Protein AF-A0A662A2S9-F1 (afdb_monomer)

Nearest PDB structures (foldseek):
  7wmp-assembly1_m  TM=5.762E-01  e=3.510E-03  Helicobacter phage KHP30
  8jov-assembly1_2  TM=5.724E-01  e=3.940E-02  Ralstonia phage GP4

pLDDT: mean 78.36, std 13.05, range [41.69, 92.69]

Foldseek 3Di:
DFLLVLLVVLLCCLAVPVADPLQRPDDDSVLLLVLLLVLVLVLLQVQVVVCVVVVHNVSNLLQKDKDKFFQDPQKTQAQDDQRDDPPPVQWVWKFQPPPPPQTAAEDEPPVVVVVVVDPDPDDDLRKHWYWDQDPDDGSRRIMIRIPSDDPPRGIMMIIGRDRSVNDDRRDDGRDPPPCSVSSSVSSSVVSVPDDPPPPDPVVVVPPD

Secondary structure (DSSP, 8-state):
-BHHHHHHHHHHHHHSS-S-TTTTT-S-HHHHHHHHHHHHHHHHHHHHHHHHHHT-GGGGGGGEEEEEEE-BTTEEE-SSPPP--GGGTTEEEEEETTEEEEEPEE--TTHHHHHHHS--S----S-EEEEEE-SSSSTTSEEEEEESPPTT--EEEEEEEPPGGGS-TTSBP---TTHHHHHHHHHHHHHHHSPPP----HHHHT--

Radius of gyration: 21.81 Å; Cα contacts (8 Å, |Δi|>4): 279; chains: 1; bounding box: 57×54×65 Å

Sequence (208 aa):
MRKITLIELVLDHLAGGDAPDDVRGKYHPEVIANLLALAYNDVVMSAYMEGKMHSDYSVLDAWALNHTINITNNMVPLPYPPVQLPNGMGILQVACGNDLTNVFAYRETNSNAVFNALDVGSVSTKPNFYLEQNAGSGNHSHLLQVALVPDGVTSVLVKMIVPFDAVDDFATISIPAGKEKQLIDGVIALMREKPPEDTVNDNKARQQ

Structure (mmCIF, N/CA/C/O backbone):
data_AF-A0A662A2S9-F1
#
_entry.id   AF-A0A662A2S9-F1
#
loop_
_atom_site.group_PDB
_atom_site.id
_atom_site.type_symbol
_atom_site.label_atom_id
_atom_site.label_alt_id
_atom_site.label_comp_id
_atom_site.label_asym_id
_atom_site.label_entity_id
_atom_site.label_seq_id
_atom_site.pdbx_PDB_ins_code
_atom_site.Cartn_x
_atom_site.Cartn_y
_atom_site.Cartn_z
_atom_site.occupancy
_atom_site.B_iso_or_equiv
_atom_site.auth_seq_id
_atom_site.auth_comp_id
_atom_site.auth_asym_id
_atom_site.auth_atom_id
_atom_site.pdbx_PDB_model_num
ATOM 1 N N . 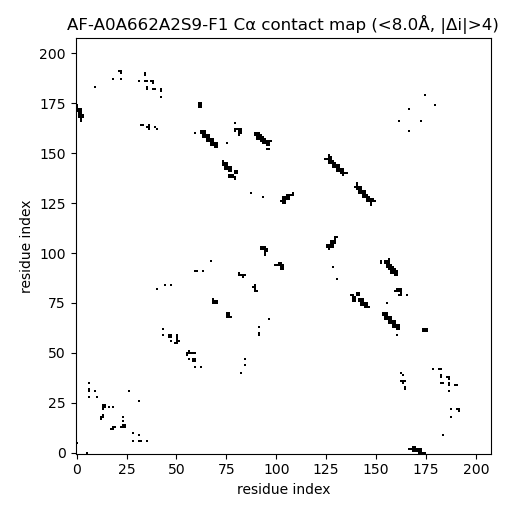MET A 1 1 ? 12.970 -5.573 -2.784 1.00 80.81 1 MET A N 1
ATOM 2 C CA . MET A 1 1 ? 13.929 -4.775 -3.591 1.00 80.81 1 MET A CA 1
ATOM 3 C C . MET A 1 1 ? 13.942 -3.351 -3.040 1.00 80.81 1 MET A C 1
ATOM 5 O O . MET A 1 1 ? 12.919 -2.957 -2.502 1.00 80.81 1 MET A O 1
ATOM 9 N N . ARG A 1 2 ? 15.039 -2.581 -3.086 1.00 85.06 2 ARG A N 1
ATOM 10 C CA . ARG A 1 2 ? 14.977 -1.158 -2.674 1.00 85.06 2 ARG A CA 1
ATOM 11 C C . ARG A 1 2 ? 14.336 -0.314 -3.775 1.00 85.06 2 ARG A C 1
ATOM 13 O O . ARG A 1 2 ? 14.519 -0.640 -4.946 1.00 85.06 2 ARG A O 1
ATOM 20 N N . LYS A 1 3 ? 13.630 0.760 -3.407 1.00 84.94 3 LYS A N 1
ATOM 21 C CA . LYS A 1 3 ? 13.018 1.688 -4.375 1.00 84.94 3 LYS A CA 1
ATOM 22 C C . LYS A 1 3 ? 14.047 2.239 -5.359 1.00 84.94 3 LYS A C 1
ATOM 24 O O . LYS A 1 3 ? 13.835 2.153 -6.565 1.00 84.94 3 LYS A O 1
ATOM 29 N N . ILE A 1 4 ? 15.191 2.700 -4.854 1.00 84.31 4 ILE A N 1
ATOM 30 C CA . ILE A 1 4 ? 16.264 3.232 -5.699 1.00 84.31 4 ILE A CA 1
ATOM 31 C C . ILE A 1 4 ? 16.799 2.200 -6.694 1.00 84.31 4 ILE A C 1
ATOM 33 O O . ILE A 1 4 ? 16.976 2.518 -7.861 1.00 84.31 4 ILE A O 1
ATOM 37 N N . THR A 1 5 ? 16.934 0.938 -6.282 1.00 84.38 5 THR A N 1
ATOM 38 C CA . THR A 1 5 ? 17.378 -0.143 -7.173 1.00 84.38 5 THR A CA 1
ATOM 39 C C . THR A 1 5 ? 16.374 -0.407 -8.293 1.00 84.38 5 THR A C 1
ATOM 41 O O . THR A 1 5 ? 16.775 -0.733 -9.402 1.00 84.38 5 THR A O 1
ATOM 44 N N . LEU A 1 6 ? 15.070 -0.250 -8.043 1.00 83.12 6 LEU A N 1
ATOM 45 C CA . LEU A 1 6 ? 14.064 -0.365 -9.102 1.00 83.12 6 LEU A CA 1
ATOM 46 C C . LEU A 1 6 ? 14.171 0.790 -10.109 1.00 83.12 6 LEU A C 1
ATOM 48 O O . LEU A 1 6 ? 14.059 0.566 -11.311 1.00 83.12 6 LEU A O 1
ATOM 52 N N . ILE A 1 7 ? 14.409 2.012 -9.625 1.00 83.25 7 ILE A N 1
ATOM 53 C CA . ILE A 1 7 ? 14.619 3.190 -10.480 1.00 83.25 7 ILE A CA 1
ATOM 54 C C . ILE A 1 7 ? 15.883 3.006 -11.331 1.00 83.25 7 ILE A C 1
ATOM 56 O O . ILE A 1 7 ? 15.846 3.223 -12.541 1.00 83.25 7 ILE A O 1
ATOM 60 N N . GLU A 1 8 ? 16.977 2.554 -10.714 1.00 82.06 8 GLU A N 1
ATOM 61 C CA . GLU A 1 8 ? 18.236 2.225 -11.390 1.00 82.06 8 GLU A CA 1
ATOM 62 C C . GLU A 1 8 ? 18.040 1.129 -12.441 1.00 82.06 8 GLU A C 1
ATOM 64 O O . GLU A 1 8 ? 18.516 1.280 -13.556 1.00 82.06 8 GLU A O 1
ATOM 69 N N . LEU A 1 9 ? 17.262 0.080 -12.153 1.00 83.06 9 LEU A N 1
ATOM 70 C CA . LEU A 1 9 ? 16.966 -0.974 -13.128 1.00 83.06 9 LEU A CA 1
ATOM 71 C C . LEU A 1 9 ? 16.230 -0.449 -14.366 1.00 83.06 9 LEU A C 1
ATOM 73 O O . LEU A 1 9 ? 16.528 -0.881 -15.478 1.00 83.06 9 LEU A O 1
ATOM 77 N N . VAL A 1 10 ? 15.288 0.486 -14.203 1.00 81.56 10 VAL A N 1
ATOM 78 C CA . VAL A 1 10 ? 14.625 1.125 -15.352 1.00 81.56 10 VAL A CA 1
ATOM 79 C C . VAL A 1 10 ? 15.617 1.995 -16.125 1.00 81.56 10 VAL A C 1
ATOM 81 O O . VAL A 1 10 ? 15.644 1.940 -17.351 1.00 81.56 10 VAL A O 1
ATOM 84 N N . LEU A 1 11 ? 16.455 2.769 -15.430 1.00 79.50 11 LEU A N 1
ATOM 85 C CA . LEU A 1 11 ? 17.498 3.592 -16.051 1.00 79.50 11 LEU A CA 1
ATOM 86 C C . LEU A 1 11 ? 18.505 2.748 -16.843 1.00 79.50 11 LEU A C 1
ATOM 88 O O . LEU A 1 11 ? 18.814 3.080 -17.989 1.00 79.50 11 LEU A O 1
ATOM 92 N N . ASP A 1 12 ? 18.962 1.640 -16.270 1.00 77.88 12 ASP A N 1
ATOM 93 C CA . ASP A 1 12 ? 19.873 0.694 -16.908 1.00 77.88 12 ASP A CA 1
ATOM 94 C C . ASP A 1 12 ? 19.217 0.035 -18.120 1.00 77.88 12 ASP A C 1
ATOM 96 O O . ASP A 1 12 ? 19.844 -0.084 -19.172 1.00 77.88 12 ASP A O 1
ATOM 100 N N . HIS A 1 13 ? 17.934 -0.329 -18.026 1.00 76.19 13 HIS A N 1
ATOM 101 C CA . HIS A 1 13 ? 17.189 -0.870 -19.162 1.00 76.19 13 HIS A CA 1
ATOM 102 C C . HIS A 1 13 ? 17.046 0.157 -20.298 1.00 76.19 13 HIS A C 1
ATOM 104 O O . HIS A 1 13 ? 17.162 -0.186 -21.477 1.00 76.19 13 HIS A O 1
ATOM 110 N N . LEU A 1 14 ? 16.874 1.439 -19.954 1.00 72.69 14 LEU A N 1
ATOM 111 C CA . LEU A 1 14 ? 16.867 2.540 -20.916 1.00 72.69 14 LEU A CA 1
ATOM 112 C C . LEU A 1 14 ? 18.241 2.754 -21.568 1.00 72.69 14 LEU A C 1
ATOM 114 O O . LEU A 1 14 ? 18.304 3.030 -22.765 1.00 72.69 14 LEU A O 1
ATOM 118 N N . ALA A 1 15 ? 19.335 2.613 -20.816 1.00 70.31 15 ALA A N 1
ATOM 119 C CA . ALA A 1 15 ? 20.701 2.826 -21.296 1.00 70.31 15 ALA A CA 1
ATOM 120 C C . ALA A 1 15 ? 21.291 1.624 -22.062 1.00 70.31 15 ALA A C 1
ATOM 122 O O . ALA A 1 15 ? 22.101 1.814 -22.970 1.00 70.31 15 ALA A O 1
ATOM 123 N N . GLY A 1 16 ? 20.881 0.399 -21.722 1.00 63.91 16 GLY A N 1
ATOM 124 C CA . GLY A 1 16 ? 21.491 -0.865 -22.154 1.00 63.91 16 GLY A CA 1
ATOM 125 C C . GLY A 1 16 ? 21.192 -1.325 -23.584 1.00 63.91 16 GLY A C 1
ATOM 126 O O . GLY A 1 16 ? 21.663 -2.384 -23.985 1.00 63.91 16 GLY A O 1
ATOM 127 N N . GLY A 1 17 ? 20.438 -0.552 -24.369 1.00 57.38 17 GLY A N 1
ATOM 128 C CA . GLY A 1 17 ? 20.156 -0.861 -25.778 1.00 57.38 17 GLY A CA 1
ATOM 129 C C . GLY A 1 17 ? 18.843 -1.608 -26.044 1.00 57.38 17 GLY A C 1
ATOM 130 O O . GLY A 1 17 ? 18.378 -1.594 -27.180 1.00 57.38 17 GLY A O 1
ATOM 131 N N . ASP A 1 18 ? 18.214 -2.184 -25.015 1.00 63.50 18 ASP A N 1
ATOM 132 C CA . ASP A 1 18 ? 16.925 -2.890 -25.131 1.00 63.50 18 ASP A CA 1
ATOM 133 C C . ASP A 1 18 ? 15.722 -1.936 -25.180 1.00 63.50 18 ASP A C 1
ATOM 135 O O . ASP A 1 18 ? 14.667 -2.273 -25.722 1.00 63.50 18 ASP A O 1
ATOM 139 N N . ALA A 1 19 ? 15.872 -0.719 -24.654 1.00 61.97 19 ALA A N 1
ATOM 140 C CA . ALA A 1 19 ? 14.841 0.297 -24.775 1.00 61.97 19 ALA A CA 1
ATOM 141 C C . ALA A 1 19 ? 14.760 0.871 -26.199 1.00 61.97 19 ALA A C 1
ATOM 143 O O . ALA A 1 19 ? 15.804 1.084 -26.832 1.00 61.97 19 ALA A O 1
ATOM 144 N N . PRO A 1 20 ? 13.547 1.199 -26.680 1.00 63.69 20 PRO A N 1
ATOM 145 C CA . PRO A 1 20 ? 13.362 1.823 -27.981 1.00 63.69 20 PRO A CA 1
ATOM 146 C C . PRO A 1 20 ? 14.149 3.140 -28.111 1.00 63.69 20 PRO A C 1
ATOM 148 O O . PRO A 1 20 ? 14.245 3.924 -27.160 1.00 63.69 20 PRO A O 1
ATOM 151 N N . ASP A 1 21 ? 14.719 3.391 -29.294 1.00 62.81 21 ASP A N 1
ATOM 152 C CA . ASP A 1 21 ? 15.595 4.547 -29.548 1.00 62.81 21 ASP A CA 1
ATOM 153 C C . ASP A 1 21 ? 14.897 5.897 -29.281 1.00 62.81 21 ASP A C 1
ATOM 155 O O . ASP A 1 21 ? 15.548 6.897 -28.974 1.00 62.81 21 ASP A O 1
ATOM 159 N N . ASP A 1 22 ? 13.563 5.933 -29.347 1.00 66.06 22 ASP A N 1
ATOM 160 C CA . ASP A 1 22 ? 12.732 7.099 -29.050 1.00 66.06 22 ASP A CA 1
ATOM 161 C C . ASP A 1 22 ? 12.747 7.520 -27.571 1.00 66.06 22 ASP A C 1
ATOM 163 O O . ASP A 1 22 ? 12.453 8.681 -27.286 1.00 66.06 22 ASP A O 1
ATOM 167 N N . VAL A 1 23 ? 13.148 6.638 -26.653 1.00 64.62 23 VAL A N 1
ATOM 168 C CA . VAL A 1 23 ? 13.012 6.817 -25.192 1.00 64.62 23 VAL A CA 1
ATOM 169 C C . VAL A 1 23 ? 14.368 6.869 -24.472 1.00 64.62 23 VAL A C 1
ATOM 171 O O . VAL A 1 23 ? 14.484 7.389 -23.360 1.00 64.62 23 VAL A O 1
ATOM 174 N N . ARG A 1 24 ? 15.416 6.344 -25.116 1.00 63.88 24 ARG A N 1
ATOM 175 C CA . ARG A 1 24 ? 16.765 6.183 -24.561 1.00 63.88 24 ARG A CA 1
ATOM 176 C C . ARG A 1 24 ? 17.380 7.519 -24.122 1.00 63.88 24 ARG A C 1
ATOM 178 O O . ARG A 1 24 ? 17.562 8.424 -24.930 1.00 63.88 24 ARG A O 1
ATOM 185 N N . GLY A 1 25 ? 17.744 7.621 -22.839 1.00 64.19 25 GLY A N 1
ATOM 186 C CA . GLY A 1 25 ? 18.534 8.731 -22.281 1.00 64.19 25 GLY A CA 1
ATOM 187 C C . GLY A 1 25 ? 17.836 10.097 -22.203 1.00 64.19 25 GLY A C 1
ATOM 188 O O . GLY A 1 25 ? 18.510 11.093 -21.958 1.00 64.19 25 GLY A O 1
ATOM 189 N N . LYS A 1 26 ? 16.514 10.167 -22.418 1.00 68.81 26 LYS A N 1
ATOM 190 C CA . LYS A 1 26 ? 15.774 11.442 -22.493 1.00 68.81 26 LYS A CA 1
ATOM 191 C C . LYS A 1 26 ? 15.159 11.917 -21.178 1.00 68.81 26 LYS A C 1
ATOM 193 O O . LYS A 1 26 ? 14.870 13.100 -21.046 1.00 68.81 26 LYS A O 1
ATOM 198 N N . TYR A 1 27 ? 14.933 11.024 -20.217 1.00 73.75 27 TYR A N 1
ATOM 199 C CA . TYR A 1 27 ? 14.112 11.334 -19.045 1.00 73.75 27 TYR A CA 1
ATOM 200 C C . TYR A 1 27 ? 14.941 11.512 -17.774 1.00 73.75 27 TYR A C 1
ATOM 202 O O . TYR A 1 27 ? 15.798 10.692 -17.450 1.00 73.75 27 TYR A O 1
ATOM 210 N N . HIS A 1 28 ? 14.639 12.578 -17.028 1.00 78.06 28 HIS A N 1
ATOM 211 C CA . HIS A 1 28 ? 15.186 12.805 -15.692 1.00 78.06 28 HIS A CA 1
ATOM 212 C C . HIS A 1 28 ? 14.696 11.710 -14.718 1.00 78.06 28 HIS A C 1
ATOM 214 O O . HIS A 1 28 ? 13.528 11.318 -14.816 1.00 78.06 28 HIS A O 1
ATOM 220 N N . PRO A 1 29 ? 15.511 11.248 -13.746 1.00 78.25 29 PRO A N 1
ATOM 221 C CA . PRO A 1 29 ? 15.119 10.202 -12.791 1.00 78.25 29 PRO A CA 1
ATOM 222 C C . PRO A 1 29 ? 13.801 10.474 -12.054 1.00 78.25 29 PRO A C 1
ATOM 224 O O . PRO A 1 29 ? 13.025 9.557 -11.809 1.00 78.25 29 PRO A O 1
ATOM 227 N N . GLU A 1 30 ? 13.496 11.738 -11.766 1.00 80.06 30 GLU A N 1
ATOM 228 C CA . GLU A 1 30 ? 12.227 12.140 -11.142 1.00 80.06 30 GLU A CA 1
ATOM 229 C C . GLU A 1 30 ? 11.007 11.851 -12.035 1.00 80.06 30 GLU A C 1
ATOM 231 O O . GLU A 1 30 ? 9.962 11.412 -11.558 1.00 80.06 30 GLU A O 1
ATOM 236 N N . VAL A 1 31 ? 11.139 12.023 -13.356 1.00 83.19 31 VAL A N 1
ATOM 237 C CA . VAL A 1 31 ? 10.074 11.670 -14.307 1.00 83.19 31 VAL A CA 1
ATOM 238 C C . VAL A 1 31 ? 9.860 10.159 -14.315 1.00 83.19 31 VAL A C 1
ATOM 240 O O . VAL A 1 31 ? 8.720 9.705 -14.340 1.00 83.19 31 VAL A O 1
ATOM 243 N N . ILE A 1 32 ? 10.943 9.385 -14.243 1.00 82.75 32 ILE A N 1
ATOM 244 C CA . ILE A 1 32 ? 10.889 7.921 -14.170 1.00 82.75 32 ILE A CA 1
ATOM 245 C C . ILE A 1 32 ? 10.212 7.474 -12.874 1.00 82.75 32 ILE A C 1
ATOM 247 O O . ILE A 1 32 ? 9.348 6.606 -12.920 1.00 82.75 32 ILE A O 1
ATOM 251 N N . ALA A 1 33 ? 10.537 8.095 -11.738 1.00 85.25 33 ALA A N 1
ATOM 252 C CA . ALA A 1 33 ? 9.906 7.802 -10.453 1.00 85.25 33 ALA A CA 1
ATOM 253 C C . ALA A 1 33 ? 8.390 8.070 -10.473 1.00 85.25 33 ALA A C 1
ATOM 255 O O . ALA A 1 33 ? 7.613 7.244 -9.995 1.00 85.25 33 ALA A O 1
ATOM 256 N N . ASN A 1 34 ? 7.958 9.173 -11.092 1.00 86.56 34 ASN A N 1
ATOM 257 C CA . ASN A 1 34 ? 6.535 9.484 -11.259 1.00 86.56 34 ASN A CA 1
ATOM 258 C C . ASN A 1 34 ? 5.821 8.467 -12.162 1.00 86.56 34 ASN A C 1
ATOM 260 O O . ASN A 1 34 ? 4.712 8.034 -11.859 1.00 86.56 34 ASN A O 1
ATOM 264 N N . LEU A 1 35 ? 6.455 8.052 -13.261 1.00 87.62 35 LEU A N 1
ATOM 265 C CA . LEU A 1 35 ? 5.903 7.027 -14.151 1.00 87.62 35 LEU A CA 1
ATOM 266 C C . LEU A 1 35 ? 5.870 5.644 -13.493 1.00 87.62 35 LEU A C 1
ATOM 268 O O . LEU A 1 35 ? 4.910 4.902 -13.681 1.00 87.62 35 LEU A O 1
ATOM 272 N N . LEU A 1 36 ? 6.872 5.321 -12.674 1.00 88.94 36 LEU A N 1
ATOM 273 C CA . LEU A 1 36 ? 6.880 4.122 -11.840 1.00 88.94 36 LEU A CA 1
ATOM 274 C C . LEU A 1 36 ? 5.726 4.132 -10.841 1.00 88.94 36 LEU A C 1
ATOM 276 O O . LEU A 1 36 ? 5.108 3.093 -10.646 1.00 88.94 36 LEU A O 1
ATOM 280 N N . ALA A 1 37 ? 5.395 5.281 -10.246 1.00 88.94 37 ALA A N 1
ATOM 281 C CA . ALA A 1 37 ? 4.250 5.387 -9.346 1.00 88.94 37 ALA A CA 1
AT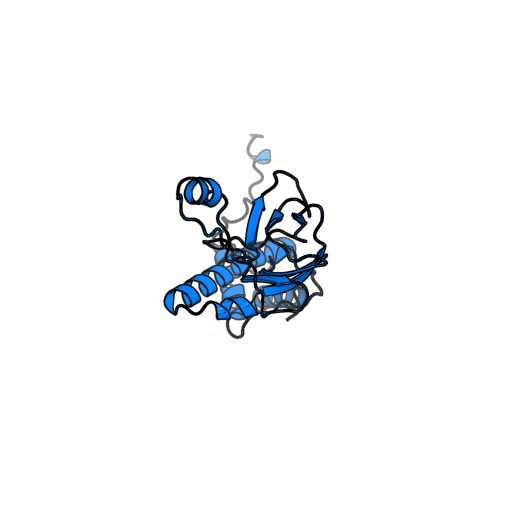OM 282 C C . ALA A 1 37 ? 2.917 5.102 -10.060 1.00 88.94 37 ALA A C 1
ATOM 284 O O . ALA A 1 37 ? 2.055 4.420 -9.505 1.00 88.94 37 ALA A O 1
ATOM 285 N N . LEU A 1 38 ? 2.762 5.567 -11.305 1.00 88.44 38 LEU A N 1
ATOM 286 C CA . LEU A 1 38 ? 1.591 5.253 -12.131 1.00 88.44 38 LEU A CA 1
ATOM 287 C C . LEU A 1 38 ? 1.529 3.758 -12.469 1.00 88.44 38 LEU A C 1
ATOM 289 O O . LEU A 1 38 ? 0.532 3.107 -12.167 1.00 88.44 38 LEU A O 1
ATOM 293 N N . ALA A 1 39 ? 2.623 3.196 -12.990 1.00 90.19 39 ALA A N 1
ATOM 294 C CA . ALA A 1 39 ? 2.705 1.773 -13.312 1.00 90.19 39 ALA A CA 1
ATOM 295 C C . ALA A 1 39 ? 2.482 0.884 -12.074 1.00 90.19 39 ALA A C 1
ATOM 297 O O . ALA A 1 39 ? 1.843 -0.162 -12.157 1.00 90.19 39 ALA A O 1
ATOM 298 N N . TYR A 1 40 ? 2.964 1.310 -10.904 1.00 90.94 40 TYR A N 1
ATOM 299 C CA . TYR A 1 40 ? 2.726 0.631 -9.633 1.00 90.94 40 TYR A CA 1
ATOM 300 C C . TYR A 1 40 ? 1.238 0.554 -9.299 1.00 90.94 40 TYR A C 1
ATOM 302 O O . TYR A 1 40 ? 0.740 -0.527 -8.983 1.00 90.94 40 TYR A O 1
ATOM 310 N N . ASN A 1 41 ? 0.508 1.663 -9.434 1.00 89.94 41 ASN A N 1
ATOM 311 C CA . ASN A 1 41 ? -0.936 1.677 -9.212 1.00 89.94 41 ASN A CA 1
ATOM 312 C C . ASN A 1 41 ? -1.678 0.754 -10.193 1.00 89.94 41 ASN A C 1
ATOM 314 O O . ASN A 1 41 ? -2.586 0.035 -9.772 1.00 89.94 41 ASN A O 1
ATOM 318 N N . ASP A 1 42 ? -1.261 0.703 -11.460 1.00 89.62 42 ASP A N 1
ATOM 319 C CA . ASP A 1 42 ? -1.866 -0.178 -12.469 1.00 89.62 42 ASP A CA 1
ATOM 320 C C . ASP A 1 42 ? -1.637 -1.664 -12.164 1.00 89.62 42 ASP A C 1
ATOM 322 O O . ASP A 1 42 ? -2.545 -2.495 -12.299 1.00 89.62 42 ASP A O 1
ATOM 326 N N . VAL A 1 43 ? -0.437 -2.022 -11.700 1.00 91.31 43 VAL A N 1
ATOM 327 C CA . VAL A 1 43 ? -0.118 -3.400 -11.307 1.00 91.31 43 VAL A CA 1
ATOM 328 C C . VAL A 1 43 ? -0.874 -3.798 -10.037 1.00 91.31 43 VAL A C 1
ATOM 330 O O . VAL A 1 43 ? -1.412 -4.906 -9.973 1.00 91.31 43 VAL A O 1
ATOM 333 N N . VAL A 1 44 ? -0.986 -2.901 -9.055 1.00 91.19 44 VAL A N 1
ATOM 334 C CA . VAL A 1 44 ? -1.800 -3.127 -7.850 1.00 91.19 44 VAL A CA 1
ATOM 335 C C . VAL A 1 44 ? -3.281 -3.286 -8.214 1.00 91.19 44 VAL A C 1
ATOM 337 O O . VAL A 1 44 ? -3.939 -4.201 -7.718 1.00 91.19 44 VAL A O 1
ATOM 340 N N . MET A 1 45 ? -3.812 -2.465 -9.126 1.00 91.19 45 MET A N 1
ATOM 341 C CA . MET A 1 45 ? -5.181 -2.611 -9.632 1.00 91.19 45 MET A CA 1
ATOM 342 C C . MET A 1 45 ? -5.374 -3.949 -10.356 1.00 91.19 45 MET A C 1
ATOM 344 O O . MET A 1 45 ? -6.385 -4.624 -10.170 1.00 91.19 45 MET A O 1
ATOM 348 N N . SER A 1 46 ? -4.386 -4.380 -11.139 1.00 90.81 46 SER A N 1
ATOM 349 C CA . SER A 1 46 ? -4.410 -5.687 -11.801 1.00 90.81 46 SER A CA 1
ATOM 350 C C . SER A 1 46 ? -4.440 -6.833 -10.784 1.00 90.81 46 SER A C 1
ATOM 352 O O . SER A 1 46 ? -5.220 -7.771 -10.945 1.00 90.81 46 SER A O 1
ATOM 354 N N . ALA A 1 47 ? -3.664 -6.734 -9.699 1.00 90.62 47 ALA A N 1
ATOM 355 C CA . ALA A 1 47 ? -3.706 -7.690 -8.592 1.00 90.62 47 ALA A CA 1
ATOM 356 C C . ALA A 1 47 ? -5.067 -7.684 -7.871 1.00 90.62 47 ALA A C 1
ATOM 358 O O . ALA A 1 47 ? -5.587 -8.742 -7.523 1.00 90.62 47 ALA A O 1
ATOM 359 N N . TYR A 1 48 ? -5.695 -6.516 -7.703 1.00 91.19 48 TYR A N 1
ATOM 360 C CA . TYR A 1 48 ? -7.059 -6.422 -7.175 1.00 91.19 48 TYR A CA 1
ATOM 361 C C . TYR A 1 48 ? -8.069 -7.145 -8.077 1.00 91.19 48 TYR A C 1
ATOM 363 O O . TYR A 1 48 ? -8.919 -7.889 -7.585 1.00 91.19 48 TYR A O 1
ATOM 371 N N . MET A 1 49 ? -7.972 -6.963 -9.395 1.00 90.69 49 MET A N 1
ATOM 372 C CA . MET A 1 49 ? -8.859 -7.622 -10.357 1.00 90.69 49 MET A CA 1
ATOM 373 C C . MET A 1 49 ? -8.658 -9.143 -10.382 1.00 90.69 49 MET A C 1
ATOM 375 O O . MET A 1 49 ? -9.640 -9.882 -10.458 1.00 90.69 49 MET A O 1
ATOM 379 N N . GLU A 1 50 ? -7.415 -9.612 -10.252 1.00 89.44 50 GLU A N 1
ATOM 380 C CA . GLU A 1 50 ? -7.073 -11.030 -10.082 1.00 89.44 50 GLU A CA 1
ATOM 381 C C . GLU A 1 50 ? -7.710 -11.602 -8.807 1.00 89.44 50 GLU A C 1
ATOM 383 O O . GLU A 1 50 ? -8.422 -12.609 -8.859 1.00 89.44 50 GLU A O 1
ATOM 388 N N . GLY A 1 51 ? -7.560 -10.900 -7.680 1.00 87.69 51 GLY A N 1
ATOM 389 C CA . GLY A 1 51 ? -8.171 -11.307 -6.419 1.00 87.69 51 GLY A CA 1
ATOM 390 C C . GLY A 1 51 ? -9.697 -11.313 -6.472 1.00 87.69 51 GLY A C 1
ATOM 391 O O . GLY A 1 51 ? -10.334 -12.238 -5.972 1.00 87.69 51 GLY A O 1
ATOM 392 N N . LYS A 1 52 ? -10.307 -10.351 -7.172 1.00 89.69 52 LYS A N 1
ATOM 393 C CA . LYS A 1 52 ? -11.753 -10.333 -7.424 1.00 89.69 52 LYS A CA 1
ATOM 394 C C . LYS A 1 52 ? -12.209 -11.526 -8.267 1.00 89.69 52 LYS A C 1
ATOM 396 O O . LYS A 1 52 ? -13.259 -12.096 -7.981 1.00 89.69 52 LYS A O 1
ATOM 401 N N . MET A 1 53 ? -11.442 -11.910 -9.288 1.00 90.06 53 MET A N 1
ATOM 402 C CA . MET A 1 53 ? -11.764 -13.044 -10.161 1.00 90.06 53 MET A CA 1
ATOM 403 C C . MET A 1 53 ? -11.733 -14.378 -9.406 1.00 90.06 53 MET A C 1
ATOM 405 O O . MET A 1 53 ? -12.593 -15.229 -9.627 1.00 90.06 53 MET A O 1
ATOM 409 N N . HIS A 1 54 ? -10.774 -14.544 -8.496 1.00 90.06 54 HIS A N 1
ATOM 410 C CA . HIS A 1 54 ? -10.592 -15.776 -7.724 1.00 90.06 54 HIS A CA 1
ATOM 411 C C . HIS A 1 54 ? -11.234 -15.747 -6.332 1.00 90.06 54 HIS A C 1
ATOM 413 O O . HIS A 1 54 ? -11.195 -16.748 -5.624 1.00 90.06 54 HIS A O 1
ATOM 419 N N . SER A 1 55 ? -11.860 -14.627 -5.950 1.00 87.62 55 SER A N 1
ATOM 420 C CA . SER A 1 55 ? -12.323 -14.363 -4.578 1.00 87.62 55 SER A CA 1
ATOM 421 C C . SER A 1 55 ? -11.217 -14.516 -3.523 1.00 87.62 55 SER A C 1
ATOM 423 O O . SER A 1 55 ? -11.496 -14.836 -2.369 1.00 87.62 55 SER A O 1
ATOM 425 N N . ASP A 1 56 ? -9.968 -14.272 -3.918 1.00 86.69 56 ASP A N 1
ATOM 426 C CA . ASP A 1 56 ? -8.786 -14.374 -3.071 1.00 86.69 56 ASP A CA 1
ATOM 427 C C . ASP A 1 56 ? -8.011 -13.055 -3.089 1.00 86.69 56 ASP A C 1
ATOM 429 O O . ASP A 1 56 ? -7.194 -12.786 -3.966 1.00 86.69 56 ASP A O 1
ATOM 433 N N . TYR A 1 57 ? -8.272 -12.212 -2.094 1.00 87.06 57 TYR A N 1
ATOM 434 C CA . TYR A 1 57 ? -7.593 -10.926 -1.951 1.00 87.06 57 TYR A CA 1
ATOM 435 C C . TYR A 1 57 ? -6.248 -11.029 -1.222 1.00 87.06 57 TYR A C 1
ATOM 437 O O . TYR A 1 57 ? -5.590 -10.006 -1.044 1.00 87.06 57 TYR A O 1
ATOM 445 N N . SER A 1 58 ? -5.799 -12.234 -0.842 1.00 86.75 58 SER A N 1
ATOM 446 C CA . SER A 1 58 ? -4.485 -12.418 -0.211 1.00 86.75 58 SER A CA 1
ATOM 447 C C . SER A 1 58 ? -3.334 -12.002 -1.133 1.00 86.75 58 SER A C 1
ATOM 449 O O . SER A 1 58 ? -2.275 -11.602 -0.658 1.00 86.75 58 SER A O 1
ATOM 451 N N . VAL A 1 59 ? -3.559 -11.968 -2.451 1.00 86.69 59 VAL A N 1
ATOM 452 C CA . VAL A 1 59 ? -2.608 -11.430 -3.437 1.00 86.69 59 VAL A CA 1
ATOM 453 C C . VAL A 1 59 ? -2.241 -9.960 -3.187 1.00 86.69 59 VAL A C 1
ATOM 455 O O . VAL A 1 59 ? -1.158 -9.522 -3.578 1.00 86.69 59 VAL A O 1
ATOM 458 N N . LEU A 1 60 ? -3.107 -9.195 -2.509 1.00 89.50 60 LEU A N 1
ATOM 459 C CA . LEU A 1 60 ? -2.850 -7.803 -2.132 1.00 89.50 60 LEU A CA 1
ATOM 460 C C . LEU A 1 60 ? -1.939 -7.682 -0.906 1.00 89.50 60 LEU A C 1
ATOM 462 O O . LEU A 1 60 ? -1.291 -6.652 -0.729 1.00 89.50 60 LEU A O 1
ATOM 466 N N . ASP A 1 61 ? -1.827 -8.734 -0.090 1.00 87.81 61 ASP A N 1
ATOM 467 C CA . ASP A 1 61 ? -1.022 -8.712 1.133 1.00 87.81 61 ASP A CA 1
ATOM 468 C C . ASP A 1 61 ? 0.460 -8.475 0.851 1.00 87.81 61 ASP A C 1
ATOM 470 O O . ASP A 1 61 ? 1.149 -7.859 1.661 1.00 87.81 61 ASP A O 1
ATOM 474 N N . ALA A 1 62 ? 0.942 -8.926 -0.308 1.00 86.12 62 ALA A N 1
ATOM 475 C CA . ALA A 1 62 ? 2.323 -8.731 -0.727 1.00 86.12 62 ALA A CA 1
ATOM 476 C C . ALA A 1 62 ? 2.672 -7.257 -1.011 1.00 86.12 62 ALA A C 1
ATOM 478 O O . ALA A 1 62 ? 3.851 -6.908 -1.024 1.00 86.12 62 ALA A O 1
ATOM 479 N N . TRP A 1 63 ? 1.664 -6.402 -1.207 1.00 87.81 63 TRP A N 1
ATOM 480 C CA . TRP A 1 63 ? 1.807 -4.969 -1.485 1.00 87.81 63 TRP A CA 1
ATOM 481 C C . TRP A 1 63 ? 1.577 -4.093 -0.249 1.00 87.81 63 TRP A C 1
ATOM 483 O O . TRP A 1 63 ? 1.750 -2.874 -0.304 1.00 87.81 63 TRP A O 1
ATOM 493 N N . ALA A 1 64 ? 1.148 -4.694 0.862 1.00 89.06 64 ALA A N 1
ATOM 494 C CA . ALA A 1 64 ? 0.756 -3.969 2.056 1.00 89.06 64 ALA A CA 1
ATOM 495 C C . ALA A 1 64 ? 1.845 -3.971 3.128 1.00 89.06 64 ALA A C 1
ATOM 497 O O . ALA A 1 64 ? 2.562 -4.953 3.323 1.00 89.06 64 ALA A O 1
ATOM 498 N N . LEU A 1 65 ? 1.915 -2.870 3.874 1.00 87.94 65 LEU A N 1
ATOM 499 C CA . LEU A 1 65 ? 2.725 -2.755 5.079 1.00 87.94 65 LEU A CA 1
ATOM 500 C C . LEU A 1 65 ? 1.835 -2.541 6.300 1.00 87.94 65 LEU A C 1
ATOM 502 O O . LEU A 1 65 ? 0.726 -2.010 6.218 1.00 87.94 65 LEU A O 1
ATOM 506 N N . ASN A 1 66 ? 2.350 -2.985 7.443 1.00 89.50 66 ASN A N 1
ATOM 507 C CA . ASN A 1 66 ? 1.700 -2.838 8.735 1.00 89.50 66 ASN A CA 1
ATOM 508 C C . ASN A 1 66 ? 2.193 -1.564 9.426 1.00 89.50 66 ASN A C 1
ATOM 510 O O . ASN A 1 66 ? 3.397 -1.376 9.608 1.00 89.50 66 ASN A O 1
ATOM 514 N N . HIS A 1 67 ? 1.257 -0.732 9.870 1.00 89.75 67 HIS A N 1
ATOM 515 C CA . HIS A 1 67 ? 1.519 0.507 10.590 1.00 89.75 67 HIS A CA 1
ATOM 516 C C . HIS A 1 67 ? 0.820 0.490 11.941 1.00 89.75 67 HIS A C 1
ATOM 518 O O . HIS A 1 67 ? -0.401 0.382 12.008 1.00 89.75 67 HIS A O 1
ATOM 524 N N . THR A 1 68 ? 1.585 0.641 13.018 1.00 91.75 68 THR A N 1
ATOM 525 C CA . THR A 1 68 ? 1.016 0.869 14.349 1.00 91.75 68 THR A CA 1
ATOM 526 C C . THR A 1 68 ? 0.776 2.360 14.530 1.00 91.75 68 THR A C 1
ATOM 528 O O . THR A 1 68 ? 1.727 3.142 14.540 1.00 91.75 68 THR A O 1
ATOM 531 N N . ILE A 1 69 ? -0.489 2.758 14.659 1.00 91.31 69 ILE A N 1
ATOM 532 C CA . ILE A 1 69 ? -0.906 4.162 14.709 1.00 91.31 69 ILE A CA 1
ATOM 533 C C . ILE A 1 69 ? -1.761 4.392 15.954 1.00 91.31 69 ILE A C 1
ATOM 535 O O . ILE A 1 69 ? -2.639 3.594 16.282 1.00 91.31 69 ILE A O 1
ATOM 539 N N . ASN A 1 70 ? -1.503 5.494 16.655 1.00 91.88 70 ASN A N 1
ATOM 540 C CA . ASN A 1 70 ? -2.262 5.865 17.844 1.00 91.88 70 ASN A CA 1
ATOM 541 C C . ASN A 1 70 ? -3.646 6.408 17.475 1.00 91.88 70 ASN A C 1
ATOM 543 O O . ASN A 1 70 ? -3.795 7.174 16.521 1.00 91.88 70 ASN A O 1
ATOM 547 N N . ILE A 1 71 ? -4.642 6.059 18.283 1.00 90.81 71 ILE A N 1
ATOM 548 C CA . ILE A 1 71 ? -5.986 6.621 18.197 1.00 90.81 71 ILE A CA 1
ATOM 549 C C . ILE A 1 71 ? -5.988 7.963 18.933 1.00 90.81 71 ILE A C 1
ATOM 551 O O . ILE A 1 71 ? -5.629 8.044 20.106 1.00 90.81 71 ILE A O 1
ATOM 555 N N . THR A 1 72 ? -6.433 9.016 18.255 1.00 89.19 72 THR A N 1
ATOM 556 C CA . THR A 1 72 ? -6.621 10.354 18.823 1.00 89.19 72 THR A CA 1
ATOM 557 C C . THR A 1 72 ? -8.063 10.781 18.589 1.00 89.19 72 THR A C 1
ATOM 559 O O . THR A 1 72 ? -8.455 10.991 17.449 1.00 89.19 72 THR A O 1
ATOM 562 N N . ASN A 1 73 ? -8.869 10.913 19.647 1.00 87.25 73 ASN A N 1
ATOM 563 C CA . ASN A 1 73 ? -10.284 11.312 19.549 1.00 87.25 73 ASN A CA 1
ATOM 564 C C . ASN A 1 73 ? -11.094 10.471 18.537 1.00 87.25 73 ASN A C 1
ATOM 566 O O . ASN A 1 73 ? -11.779 11.030 17.688 1.00 87.25 73 ASN A O 1
ATOM 570 N N . ASN A 1 74 ? -10.991 9.136 18.607 1.00 87.12 74 ASN A N 1
ATOM 571 C CA . ASN A 1 74 ? -11.611 8.193 17.656 1.00 87.12 74 ASN A CA 1
ATOM 572 C C . ASN A 1 74 ? -11.142 8.331 16.197 1.00 87.12 74 ASN A C 1
ATOM 574 O O . ASN A 1 74 ? -11.747 7.759 15.294 1.00 87.12 74 ASN A O 1
ATOM 578 N N . MET A 1 75 ? -10.036 9.037 15.968 1.00 89.06 75 MET A N 1
ATOM 579 C CA . MET A 1 75 ? -9.412 9.177 14.660 1.00 89.06 75 MET A CA 1
ATOM 580 C C . MET A 1 75 ? -8.038 8.519 14.650 1.00 89.06 75 MET A C 1
ATOM 582 O O . MET A 1 75 ? -7.276 8.608 15.613 1.00 89.06 75 MET A O 1
ATOM 586 N N . VAL A 1 76 ? -7.703 7.895 13.529 1.00 90.19 76 VAL A N 1
ATOM 587 C CA . VAL A 1 76 ? -6.390 7.309 13.265 1.00 90.19 76 VAL A CA 1
ATOM 588 C C . VAL A 1 76 ? -5.804 8.039 12.052 1.00 90.19 76 VAL A C 1
ATOM 590 O O . VAL A 1 76 ? -6.253 7.796 10.928 1.00 90.19 76 VAL A O 1
ATOM 593 N N . PRO A 1 77 ? -4.857 8.974 12.252 1.00 89.19 77 PRO A N 1
ATOM 594 C CA . PRO A 1 77 ? -4.232 9.708 11.158 1.00 89.19 77 PRO A CA 1
ATOM 595 C C . PRO A 1 77 ? -3.290 8.793 10.388 1.00 89.19 77 PRO A C 1
ATOM 597 O O . PRO A 1 77 ? -2.300 8.301 10.932 1.00 89.19 77 PRO A O 1
ATOM 600 N N . LEU A 1 78 ? -3.613 8.544 9.120 1.00 87.94 78 LEU A N 1
ATOM 601 C CA . LEU A 1 78 ? -2.771 7.707 8.282 1.00 87.94 78 LEU A CA 1
ATOM 602 C C . LEU A 1 78 ? -1.480 8.453 7.922 1.00 87.94 78 LEU A C 1
ATOM 604 O O . LEU A 1 78 ? -1.520 9.650 7.638 1.00 87.94 78 LEU A O 1
ATOM 608 N N . PRO A 1 79 ? -0.327 7.761 7.889 1.00 83.50 79 PRO A N 1
ATOM 609 C CA . PRO A 1 79 ? 0.951 8.390 7.561 1.00 83.50 79 PRO A CA 1
ATOM 610 C C . PRO A 1 79 ? 0.990 8.948 6.131 1.00 83.50 79 PRO A C 1
ATOM 612 O O . PRO A 1 79 ? 1.742 9.876 5.858 1.00 83.50 79 PRO A O 1
ATOM 615 N N . TYR A 1 80 ? 0.186 8.386 5.229 1.00 84.06 80 TYR A N 1
ATOM 616 C CA . TYR A 1 80 ? 0.050 8.780 3.830 1.00 84.06 80 TYR A CA 1
ATOM 617 C C . TYR A 1 80 ? -1.303 8.278 3.288 1.00 84.06 80 TYR A C 1
ATOM 619 O O . TYR A 1 80 ? -1.918 7.397 3.903 1.00 84.06 80 TYR A O 1
ATOM 627 N N . PRO A 1 81 ? -1.799 8.828 2.163 1.00 84.00 81 PRO A N 1
ATOM 628 C CA . PRO A 1 81 ? -2.994 8.312 1.494 1.00 84.00 81 PRO A CA 1
ATOM 629 C C . PRO A 1 81 ? -2.845 6.820 1.164 1.00 84.00 81 PRO A C 1
ATOM 631 O O . PRO A 1 81 ? -1.831 6.446 0.588 1.00 84.00 81 PRO A O 1
ATOM 634 N N . PRO A 1 82 ? -3.816 5.944 1.463 1.00 83.62 82 PRO A N 1
ATOM 635 C CA . PRO A 1 82 ? -3.781 4.582 0.940 1.00 83.62 82 PRO A CA 1
ATOM 636 C C . PRO A 1 82 ? -4.017 4.595 -0.578 1.00 83.62 82 PRO A C 1
ATOM 638 O O . PRO A 1 82 ? -4.722 5.470 -1.099 1.00 83.62 82 PRO A O 1
ATOM 641 N N . VAL A 1 83 ? -3.475 3.597 -1.286 1.00 87.38 83 VAL A N 1
ATOM 642 C CA . VAL A 1 83 ? -3.774 3.399 -2.715 1.00 87.38 83 VAL A CA 1
ATOM 643 C C . VAL A 1 83 ? -5.284 3.242 -2.899 1.00 87.38 83 VAL A C 1
ATOM 645 O O . VAL A 1 83 ? -5.928 2.437 -2.226 1.00 87.38 83 VAL A O 1
ATOM 648 N N . GLN A 1 84 ? -5.864 4.027 -3.805 1.00 82.00 84 GLN A N 1
ATOM 649 C CA . GLN A 1 84 ? -7.305 4.032 -4.031 1.00 82.00 84 GLN A CA 1
ATOM 650 C C . GLN A 1 84 ? -7.713 2.804 -4.848 1.00 82.00 84 GLN A C 1
ATOM 652 O O . GLN A 1 84 ? -7.630 2.792 -6.074 1.00 82.00 84 GLN A O 1
ATOM 657 N N . LEU A 1 85 ? -8.162 1.765 -4.147 1.00 85.25 85 LEU A N 1
ATOM 658 C CA . LEU A 1 85 ? -8.798 0.593 -4.741 1.00 85.25 85 LEU A CA 1
ATOM 659 C C . LEU A 1 85 ? -10.314 0.612 -4.505 1.00 85.25 85 LEU A C 1
ATOM 661 O O . LEU A 1 85 ? -10.778 1.196 -3.518 1.00 85.25 85 LEU A O 1
ATOM 665 N N . PRO A 1 86 ? -11.104 -0.053 -5.369 1.00 81.38 86 PRO A N 1
ATOM 666 C CA . PRO A 1 86 ? -12.545 -0.148 -5.178 1.00 81.38 86 PRO A CA 1
ATOM 667 C C . PRO A 1 86 ? -12.907 -0.721 -3.800 1.00 81.38 86 PRO A C 1
ATOM 669 O O . PRO A 1 86 ? -12.186 -1.553 -3.246 1.00 81.38 86 PRO A O 1
ATOM 672 N N . ASN A 1 87 ? -14.041 -0.279 -3.250 1.00 72.94 87 ASN A N 1
ATOM 673 C CA . ASN A 1 87 ? -14.550 -0.674 -1.928 1.00 72.94 87 ASN A CA 1
ATOM 674 C C . ASN A 1 87 ? -13.585 -0.392 -0.757 1.00 72.94 87 ASN A C 1
ATOM 676 O O . ASN A 1 87 ? -13.641 -1.075 0.261 1.00 72.94 87 ASN A O 1
ATOM 680 N N . GLY A 1 88 ? -12.673 0.578 -0.892 1.00 73.31 88 GLY A N 1
ATOM 681 C CA . GLY A 1 88 ? -11.734 0.928 0.179 1.00 73.31 88 GLY A CA 1
ATOM 682 C C . GLY A 1 88 ? -10.632 -0.112 0.413 1.00 73.31 88 GLY A C 1
ATOM 683 O O . GLY A 1 88 ? -9.932 -0.037 1.420 1.00 73.31 88 GLY A O 1
ATOM 684 N N . MET A 1 89 ? -10.427 -1.039 -0.530 1.00 82.44 89 MET A N 1
ATOM 685 C CA . MET A 1 89 ? -9.452 -2.140 -0.441 1.00 82.44 89 MET A CA 1
ATOM 686 C C . MET A 1 89 ? -7.978 -1.696 -0.474 1.00 82.44 89 MET A C 1
ATOM 688 O O . MET A 1 89 ? -7.082 -2.532 -0.500 1.00 82.44 89 MET A O 1
ATOM 692 N N . GLY A 1 90 ? -7.702 -0.390 -0.446 1.00 84.38 90 GLY A N 1
ATOM 693 C CA . GLY A 1 90 ? -6.372 0.132 -0.125 1.00 84.38 90 GLY A CA 1
ATOM 694 C C . GLY A 1 90 ? -5.970 -0.135 1.326 1.00 84.38 90 GLY A C 1
ATOM 695 O O . GLY A 1 90 ? -4.783 -0.188 1.641 1.00 84.38 90 GLY A O 1
ATOM 696 N N . ILE A 1 91 ? -6.955 -0.334 2.207 1.00 90.00 91 ILE A N 1
ATOM 697 C CA . ILE A 1 91 ? -6.771 -0.727 3.603 1.00 90.00 91 ILE A CA 1
ATOM 698 C C . ILE A 1 91 ? -7.282 -2.153 3.740 1.00 90.00 91 ILE A C 1
ATOM 700 O O . ILE A 1 91 ? -8.483 -2.405 3.676 1.00 90.00 91 ILE A O 1
ATOM 704 N N . LEU A 1 92 ? -6.357 -3.089 3.917 1.00 88.50 92 LEU A N 1
ATOM 705 C CA . LEU A 1 92 ? -6.666 -4.514 3.951 1.00 88.50 92 LEU A CA 1
ATOM 706 C C . LEU A 1 92 ? -7.140 -4.958 5.334 1.00 88.50 92 LEU A C 1
ATOM 708 O O . LEU A 1 92 ? -7.961 -5.866 5.448 1.00 88.50 92 LEU A O 1
ATOM 712 N N . GLN A 1 93 ? -6.617 -4.339 6.396 1.00 90.00 93 GLN A N 1
ATOM 713 C CA . GLN A 1 93 ? -6.926 -4.746 7.762 1.00 90.00 93 GLN A CA 1
ATOM 714 C C . GLN A 1 93 ? -6.735 -3.599 8.751 1.00 90.00 93 GLN A C 1
ATOM 716 O O . GLN A 1 93 ? -5.776 -2.837 8.653 1.00 90.00 93 GLN A O 1
ATOM 721 N N . VAL A 1 94 ? -7.614 -3.528 9.750 1.00 90.88 94 VAL A N 1
ATOM 722 C CA . VAL A 1 94 ? -7.437 -2.694 10.945 1.00 90.88 94 VAL A CA 1
ATOM 723 C C . VAL A 1 94 ? -7.695 -3.573 12.165 1.00 90.88 94 VAL A C 1
ATOM 725 O O . VAL A 1 94 ? -8.707 -4.270 12.204 1.00 90.88 94 VAL A O 1
ATOM 728 N N . ALA A 1 95 ? -6.789 -3.587 13.139 1.00 91.38 95 ALA A N 1
ATOM 729 C CA . ALA A 1 95 ? -6.878 -4.455 14.314 1.00 91.38 95 ALA A CA 1
ATOM 730 C C . ALA A 1 95 ? -6.362 -3.767 15.589 1.00 91.38 95 ALA A C 1
ATOM 732 O O . ALA A 1 95 ? -5.603 -2.800 15.522 1.00 91.38 95 ALA A O 1
ATOM 733 N N . CYS A 1 96 ? -6.767 -4.262 16.761 1.00 86.25 96 CYS A N 1
ATOM 734 C CA . CYS A 1 96 ? -6.287 -3.764 18.054 1.00 86.25 96 CYS A CA 1
ATOM 735 C C . CYS A 1 96 ? -4.842 -4.220 18.310 1.00 86.25 96 CYS A C 1
ATOM 737 O O . CYS A 1 96 ? -4.607 -5.377 18.657 1.00 86.25 96 CYS A O 1
ATOM 739 N N . GLY A 1 97 ? -3.866 -3.315 18.190 1.00 76.19 97 GLY A N 1
ATOM 740 C CA . GLY A 1 97 ? -2.452 -3.668 18.355 1.00 76.19 97 GLY A CA 1
ATOM 741 C C . GLY A 1 97 ? -2.060 -4.888 17.507 1.00 76.19 97 GLY A C 1
ATOM 742 O O . GLY A 1 97 ? -2.396 -4.967 16.334 1.00 76.19 97 GLY A O 1
ATOM 743 N N . ASN A 1 98 ? -1.387 -5.872 18.105 1.00 71.25 98 ASN A N 1
ATOM 744 C CA . ASN A 1 98 ? -0.968 -7.091 17.397 1.00 71.25 98 ASN A CA 1
ATOM 745 C C . ASN A 1 98 ? -2.027 -8.212 17.407 1.00 71.25 98 ASN A C 1
ATOM 747 O O . ASN A 1 98 ? -1.739 -9.322 16.958 1.00 71.25 98 ASN A O 1
ATOM 751 N N . ASP A 1 99 ? -3.224 -7.960 17.945 1.00 72.69 99 ASP A N 1
ATOM 752 C CA . ASP A 1 99 ? -4.290 -8.957 18.004 1.00 72.69 99 ASP A CA 1
ATOM 753 C C . ASP A 1 99 ? -5.058 -9.024 16.678 1.00 72.69 99 ASP A C 1
ATOM 755 O O . ASP A 1 99 ? -5.989 -8.262 16.421 1.0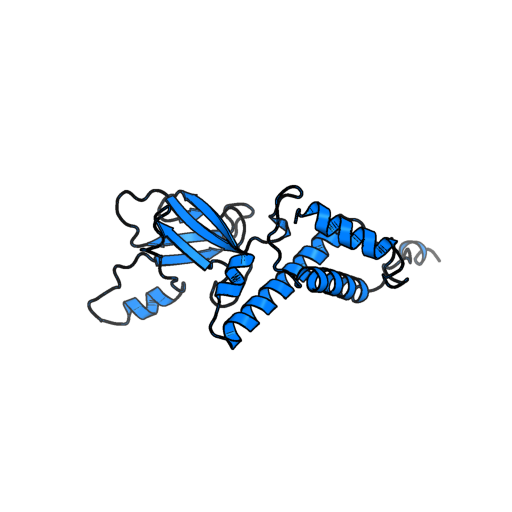0 72.69 99 ASP A O 1
ATOM 759 N N . LEU A 1 100 ? -4.676 -9.983 15.837 1.00 71.75 100 LEU A N 1
ATOM 760 C CA . LEU A 1 100 ? -5.314 -10.235 14.544 1.00 71.75 100 LEU A CA 1
ATOM 761 C C . LEU A 1 100 ? -6.636 -11.015 14.655 1.00 71.75 100 LEU A C 1
ATOM 763 O O . LEU A 1 100 ? -7.264 -11.280 13.631 1.00 71.75 100 LEU A O 1
ATOM 767 N N . THR A 1 101 ? -7.073 -11.395 15.862 1.00 74.06 101 THR A N 1
ATOM 768 C CA . THR A 1 101 ? -8.337 -12.124 16.059 1.00 74.06 101 THR A CA 1
ATOM 769 C C . THR A 1 101 ? -9.552 -11.196 16.064 1.00 74.06 101 THR A C 1
ATOM 771 O O . THR A 1 101 ? -10.642 -11.614 15.669 1.00 74.06 101 THR A O 1
ATOM 774 N N . ASN A 1 102 ? -9.367 -9.922 16.431 1.00 74.44 102 ASN A N 1
ATOM 775 C CA . ASN A 1 102 ? -10.432 -8.923 16.500 1.00 74.44 102 ASN A CA 1
ATOM 776 C C . ASN A 1 102 ? -10.220 -7.793 15.480 1.00 74.44 102 ASN A C 1
ATOM 778 O O . ASN A 1 102 ? -9.855 -6.661 15.802 1.00 74.44 102 ASN A O 1
ATOM 782 N N . VAL A 1 103 ? -10.427 -8.140 14.210 1.00 86.31 103 VAL A N 1
ATOM 783 C CA . VAL A 1 103 ? -10.306 -7.221 13.070 1.00 86.31 103 VAL A CA 1
ATOM 784 C C . VAL A 1 103 ? -11.534 -6.327 12.975 1.00 86.31 103 VAL A C 1
ATOM 786 O O . VAL A 1 103 ? -12.661 -6.815 13.057 1.00 86.31 103 VAL A O 1
ATOM 789 N N . PHE A 1 104 ? -11.334 -5.038 12.733 1.00 89.00 104 PHE A N 1
ATOM 790 C CA . PHE A 1 104 ? -12.412 -4.072 12.609 1.00 89.00 104 PHE A CA 1
ATOM 791 C C . PHE A 1 104 ? -13.163 -4.305 11.296 1.00 89.00 10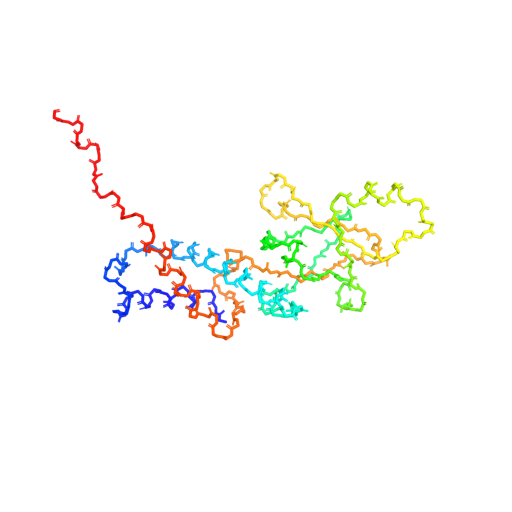4 PHE A C 1
ATOM 793 O O . PHE A 1 104 ? -12.574 -4.632 10.266 1.00 89.00 104 PHE A O 1
ATOM 800 N N . ALA A 1 105 ? -14.480 -4.134 11.319 1.00 86.56 105 ALA A N 1
ATOM 801 C CA . ALA A 1 105 ? -15.290 -4.183 10.112 1.00 86.56 105 ALA A CA 1
ATOM 802 C C . ALA A 1 105 ? -15.201 -2.854 9.350 1.00 86.56 105 ALA A C 1
ATOM 804 O O . ALA A 1 105 ? -15.405 -1.789 9.935 1.00 86.56 105 ALA A O 1
ATOM 805 N N . TYR A 1 106 ? -14.947 -2.917 8.043 1.00 85.19 106 TYR A N 1
ATOM 806 C CA . TYR A 1 106 ? -15.124 -1.753 7.182 1.00 85.19 106 TYR A CA 1
ATOM 807 C C . TYR A 1 106 ? -16.605 -1.364 7.137 1.00 85.19 106 TYR A C 1
ATOM 809 O O . TYR A 1 106 ? -17.486 -2.222 7.031 1.00 85.19 106 TYR A O 1
ATOM 817 N N . ARG A 1 107 ? -16.874 -0.064 7.218 1.00 79.75 107 ARG A N 1
ATOM 818 C CA . ARG A 1 107 ? -18.208 0.518 7.146 1.00 79.75 107 ARG A CA 1
ATOM 819 C C . ARG A 1 107 ? -18.206 1.612 6.089 1.00 79.75 107 ARG A C 1
ATOM 821 O O . ARG A 1 107 ? -17.358 2.491 6.114 1.00 79.75 107 ARG A O 1
ATOM 828 N N . GLU A 1 108 ? -19.172 1.610 5.180 1.00 69.62 108 GLU A N 1
ATOM 829 C CA . GLU A 1 108 ? -19.288 2.712 4.221 1.00 69.62 108 GLU A CA 1
ATOM 830 C C . GLU A 1 108 ? -19.840 3.961 4.918 1.00 69.62 108 GLU A C 1
ATOM 832 O O . GLU A 1 108 ? -20.722 3.860 5.779 1.00 69.62 108 GLU A O 1
ATOM 837 N N . THR A 1 109 ? -19.388 5.146 4.511 1.00 67.12 109 THR A N 1
ATOM 838 C CA . THR A 1 109 ? -19.778 6.438 5.105 1.00 67.12 109 THR A CA 1
ATOM 839 C C . THR A 1 109 ? -21.302 6.643 5.130 1.00 67.12 109 THR A C 1
ATOM 841 O O . THR A 1 109 ? -21.850 7.176 6.094 1.00 67.12 109 THR A O 1
ATOM 844 N N . ASN A 1 110 ? -22.019 6.122 4.126 1.00 63.34 110 ASN A N 1
ATOM 845 C CA . ASN A 1 110 ? -23.477 6.252 3.999 1.00 63.34 110 ASN A CA 1
ATOM 846 C C . ASN A 1 110 ? -24.275 5.192 4.781 1.00 63.34 110 ASN A C 1
ATOM 848 O O . ASN A 1 110 ? -25.499 5.287 4.890 1.00 63.34 110 ASN A O 1
ATOM 852 N N . SER A 1 111 ? -23.607 4.198 5.373 1.00 58.12 111 SER A N 1
ATOM 853 C CA . SER A 1 111 ? -24.277 3.085 6.060 1.00 58.12 111 SER A CA 1
ATOM 854 C C . SER A 1 111 ? -25.042 3.531 7.308 1.00 58.12 111 SER A C 1
ATOM 856 O O . SER A 1 111 ? -26.001 2.88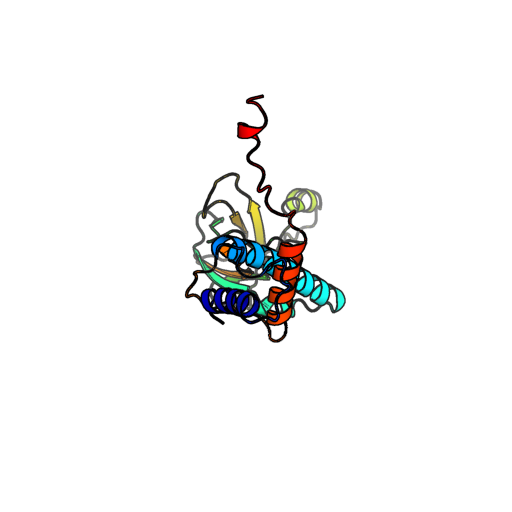0 7.708 1.00 58.12 111 SER A O 1
ATOM 858 N N . ASN A 1 112 ? -24.629 4.634 7.947 1.00 56.34 112 ASN A N 1
ATOM 859 C CA . ASN A 1 112 ? -25.287 5.173 9.143 1.00 56.34 112 ASN A CA 1
ATOM 860 C C . ASN A 1 112 ? -26.768 5.488 8.904 1.00 56.34 112 ASN A C 1
ATOM 862 O O . ASN A 1 112 ? -27.598 5.135 9.733 1.00 56.34 112 ASN A O 1
ATOM 866 N N . ALA A 1 113 ? -27.112 6.097 7.767 1.00 54.97 113 ALA A N 1
ATOM 867 C CA . ALA A 1 113 ? -28.497 6.450 7.463 1.00 54.97 113 ALA A CA 1
ATOM 868 C C . ALA A 1 113 ? -29.375 5.205 7.251 1.00 54.97 113 ALA A C 1
ATOM 870 O O . ALA A 1 113 ? -30.520 5.176 7.692 1.00 54.97 113 ALA A O 1
ATOM 871 N N . VAL A 1 114 ? -28.820 4.161 6.628 1.00 54.75 114 VAL A N 1
ATOM 872 C CA . VAL A 1 114 ? -29.537 2.911 6.339 1.00 54.75 114 VAL A CA 1
ATOM 873 C C . VAL A 1 114 ? -29.708 2.066 7.602 1.00 54.75 114 VAL A C 1
ATOM 875 O O . VAL A 1 114 ? -30.805 1.588 7.865 1.00 54.75 114 VAL A O 1
ATOM 878 N N . PHE A 1 115 ? -28.666 1.930 8.429 1.00 55.00 115 PHE A N 1
ATOM 879 C CA . PHE A 1 115 ? -28.762 1.201 9.698 1.00 55.00 115 PHE A CA 1
ATOM 880 C C . PHE A 1 115 ? -29.632 1.923 10.733 1.00 55.00 115 PHE A C 1
ATOM 882 O O . PHE A 1 115 ? -30.337 1.256 11.476 1.00 55.00 115 PHE A O 1
ATOM 889 N N . ASN A 1 116 ? -29.652 3.261 10.748 1.00 55.62 116 ASN A N 1
ATOM 890 C CA . ASN A 1 116 ? -30.570 4.022 11.604 1.00 55.62 116 ASN A CA 1
ATOM 891 C C . ASN A 1 116 ? -32.038 3.919 11.148 1.00 55.62 116 ASN A C 1
ATOM 893 O O . ASN A 1 116 ? -32.936 4.144 11.954 1.00 55.62 116 ASN A O 1
ATOM 897 N N . ALA A 1 117 ? -32.290 3.606 9.872 1.00 55.50 117 ALA A N 1
ATOM 898 C CA . ALA A 1 117 ? -33.634 3.397 9.325 1.00 55.50 117 ALA A CA 1
ATOM 899 C C . ALA A 1 117 ? -34.132 1.946 9.470 1.00 55.50 117 ALA A C 1
ATOM 901 O O . ALA A 1 117 ? -35.320 1.680 9.287 1.00 55.50 117 ALA A O 1
ATOM 902 N N . LEU A 1 118 ? -33.236 1.005 9.781 1.00 55.81 118 LEU A N 1
ATOM 903 C CA . LEU A 1 118 ? -33.560 -0.396 10.021 1.00 55.81 118 LEU A CA 1
ATOM 904 C C . LEU A 1 118 ? -33.715 -0.613 11.528 1.00 55.81 118 LEU A C 1
ATOM 906 O O . LEU A 1 118 ? -32.738 -0.746 12.257 1.00 55.81 118 LEU A O 1
ATOM 910 N N . ASP A 1 119 ? -34.966 -0.655 11.980 1.00 46.09 119 ASP A N 1
ATOM 911 C CA . ASP A 1 119 ? -35.361 -0.882 13.373 1.00 46.09 119 ASP A CA 1
ATOM 912 C C . ASP A 1 119 ? -35.140 -2.356 13.770 1.00 46.09 119 ASP A C 1
ATOM 914 O O . ASP A 1 119 ? -36.068 -3.152 13.912 1.00 46.09 119 ASP A O 1
ATOM 918 N N . VAL A 1 120 ? -33.874 -2.776 13.838 1.00 52.66 120 VAL A N 1
ATOM 919 C CA . VAL A 1 120 ? -33.482 -4.141 14.202 1.00 52.66 120 VAL A CA 1
ATOM 920 C C . VAL A 1 120 ? -32.543 -4.054 15.399 1.00 52.66 120 VAL A C 1
ATOM 922 O O . VAL A 1 120 ? -31.417 -3.575 15.291 1.00 52.66 120 VAL A O 1
ATOM 925 N N . GLY A 1 121 ? -33.038 -4.504 16.555 1.00 45.53 121 GLY A N 1
ATOM 926 C CA . GLY A 1 121 ? -32.462 -4.353 17.899 1.00 45.53 121 GLY A CA 1
ATOM 927 C C . GLY A 1 121 ? -31.124 -5.049 18.184 1.00 45.53 121 GLY A C 1
ATOM 928 O O . GLY A 1 121 ? -30.896 -5.490 19.307 1.00 45.53 121 GLY A O 1
ATOM 929 N N . SER A 1 122 ? -30.220 -5.138 17.209 1.00 52.25 122 SER A N 1
ATOM 930 C CA . SER A 1 122 ? -28.821 -5.495 17.435 1.00 52.25 122 SER A CA 1
ATOM 931 C C . SER A 1 122 ? -27.916 -4.709 16.485 1.00 52.25 122 SER A C 1
ATOM 933 O O . SER A 1 122 ? -27.606 -5.154 15.378 1.00 52.25 122 SER A O 1
ATOM 935 N N . VAL A 1 123 ? -27.466 -3.531 16.919 1.00 60.66 123 VAL A N 1
ATOM 936 C CA . VAL A 1 123 ? -26.324 -2.869 16.279 1.00 60.66 123 VAL A CA 1
ATOM 937 C C . VAL A 1 123 ? -25.104 -3.747 16.555 1.00 60.66 123 VAL A C 1
ATOM 939 O O . VAL A 1 123 ? -24.850 -4.101 17.706 1.00 60.66 123 VAL A O 1
ATOM 942 N N . SER A 1 124 ? -24.386 -4.158 15.507 1.00 66.44 124 SER A N 1
ATOM 943 C CA . SER A 1 124 ? -23.162 -4.956 15.651 1.00 66.44 124 SER A CA 1
ATOM 944 C C . SER A 1 124 ? -22.224 -4.294 16.663 1.00 66.44 124 SER A C 1
ATOM 946 O O . SER A 1 124 ? -21.889 -3.123 16.511 1.00 66.44 124 SER A O 1
ATOM 948 N N . THR A 1 125 ? -21.790 -5.039 17.682 1.00 75.62 125 THR A N 1
ATOM 949 C CA . THR A 1 125 ? -20.819 -4.571 18.689 1.00 75.62 125 THR A CA 1
ATOM 950 C C . THR A 1 125 ? -19.378 -4.661 18.194 1.00 75.62 125 THR A C 1
ATOM 952 O O . THR A 1 125 ? -18.448 -4.316 18.919 1.00 75.62 125 THR A O 1
ATOM 955 N N . LYS A 1 126 ? -19.177 -5.140 16.961 1.00 83.81 126 LYS A N 1
ATOM 956 C CA . LYS A 1 126 ? -17.854 -5.291 16.372 1.00 83.81 126 LYS A CA 1
ATOM 957 C C . LYS A 1 126 ? -17.227 -3.906 16.133 1.00 83.81 126 LYS A C 1
ATOM 959 O O . LYS A 1 126 ? -17.893 -3.052 15.531 1.00 83.81 126 LYS A O 1
ATOM 964 N N . PRO A 1 127 ? -15.955 -3.695 16.529 1.00 88.31 127 PRO A N 1
ATOM 965 C CA . PRO A 1 127 ? -15.207 -2.499 16.167 1.00 88.31 127 PRO A CA 1
ATOM 966 C C . PRO A 1 127 ? -15.309 -2.253 14.665 1.00 88.31 127 PRO A C 1
ATOM 968 O O . PRO A 1 127 ? -15.249 -3.196 13.870 1.00 88.31 127 PRO A O 1
ATOM 971 N N . ASN A 1 128 ? -15.505 -1.006 14.262 1.00 88.44 128 ASN A N 1
ATOM 972 C CA . ASN A 1 128 ? -15.640 -0.657 12.854 1.00 88.44 128 ASN A CA 1
ATOM 973 C C . ASN A 1 128 ? -14.853 0.597 12.507 1.00 88.44 128 ASN A C 1
ATOM 975 O O . ASN A 1 128 ? -14.485 1.378 13.385 1.00 88.44 128 ASN A O 1
ATOM 979 N N . PHE A 1 129 ? -14.573 0.752 11.218 1.00 89.19 129 PHE A N 1
ATOM 980 C CA . PHE A 1 129 ? -13.868 1.909 10.696 1.00 89.19 129 PHE A CA 1
ATOM 981 C C . PHE A 1 129 ? -14.406 2.337 9.334 1.00 89.19 129 PHE A C 1
ATOM 983 O O . PHE A 1 129 ? -14.945 1.522 8.583 1.00 89.19 129 PHE A O 1
ATOM 990 N N . TYR A 1 130 ? -14.209 3.606 9.000 1.00 87.31 130 TYR A N 1
ATOM 991 C CA . TYR A 1 130 ? -14.373 4.117 7.644 1.00 87.31 130 TYR A CA 1
ATOM 992 C C . TYR A 1 130 ? -13.284 5.139 7.326 1.00 87.31 130 TYR A C 1
ATOM 994 O O . TYR 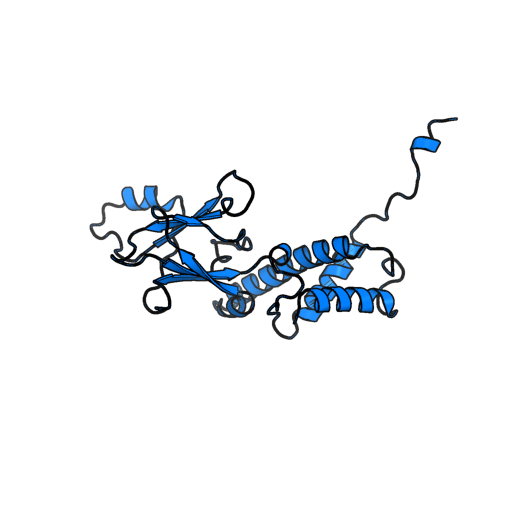A 1 130 ? -12.715 5.762 8.225 1.00 87.31 130 TYR A O 1
ATOM 1002 N N . LEU A 1 131 ? -12.974 5.277 6.039 1.00 85.88 131 LEU A N 1
ATOM 1003 C CA . LEU A 1 131 ? -11.994 6.241 5.556 1.00 85.88 131 LEU A CA 1
ATOM 1004 C C . LEU A 1 131 ? -12.683 7.584 5.315 1.00 85.88 131 LEU A C 1
ATOM 1006 O O . LEU A 1 131 ? -13.647 7.666 4.554 1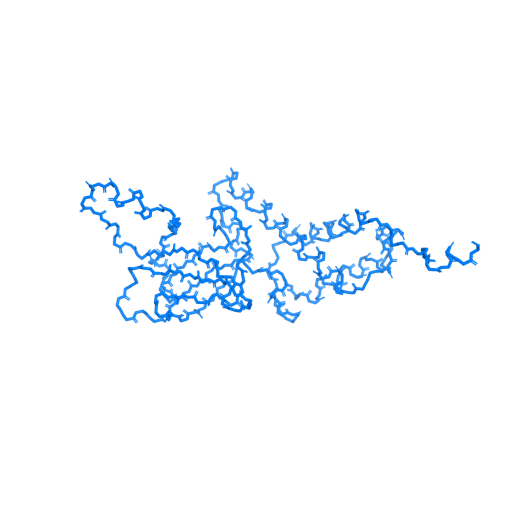.00 85.88 131 LEU A O 1
ATOM 1010 N N . GLU A 1 132 ? -12.167 8.631 5.945 1.00 82.69 132 GLU A N 1
ATOM 1011 C CA . GLU A 1 132 ? -12.567 10.009 5.710 1.00 82.69 132 GLU A CA 1
ATOM 1012 C C . GLU A 1 132 ? -11.422 10.751 5.022 1.00 82.69 132 GLU A C 1
ATOM 1014 O O . GLU A 1 132 ? -10.281 10.762 5.498 1.00 82.69 132 GLU A O 1
ATOM 1019 N N . GLN A 1 133 ? -11.731 11.358 3.878 1.00 74.00 133 GLN A N 1
ATOM 1020 C CA . GLN A 1 133 ? -10.804 12.234 3.179 1.00 74.00 133 GLN A CA 1
ATOM 1021 C C . GLN A 1 133 ? -11.024 13.655 3.683 1.00 74.00 133 GLN A C 1
ATOM 1023 O O . GLN A 1 133 ? -12.106 14.221 3.525 1.00 74.00 133 GLN A O 1
ATOM 1028 N N . ASN A 1 134 ? -9.997 14.230 4.296 1.00 67.12 134 ASN A N 1
ATOM 1029 C CA . ASN A 1 134 ? -10.034 15.603 4.761 1.00 67.12 134 ASN A CA 1
ATOM 1030 C C . ASN A 1 134 ? -9.410 16.506 3.693 1.00 67.12 134 ASN A C 1
ATOM 1032 O O . ASN A 1 134 ? -8.402 16.152 3.086 1.00 67.12 134 ASN A O 1
ATOM 1036 N N . ALA A 1 135 ? -9.970 17.696 3.477 1.00 54.78 135 ALA A N 1
ATOM 1037 C CA . ALA A 1 135 ? -9.500 18.632 2.446 1.00 54.78 135 ALA A CA 1
ATOM 1038 C C . ALA A 1 135 ? -8.110 19.252 2.739 1.00 54.78 135 ALA A C 1
ATOM 1040 O O . ALA A 1 135 ? -7.657 20.137 2.015 1.00 54.78 135 ALA A O 1
ATOM 1041 N N . GLY A 1 136 ? -7.444 18.827 3.817 1.00 53.84 136 GLY A N 1
ATOM 1042 C CA . GLY A 1 136 ? -6.113 19.284 4.206 1.00 53.84 136 GLY A CA 1
ATOM 1043 C C . GLY A 1 136 ? -4.990 18.579 3.441 1.00 53.84 136 GLY A C 1
ATOM 1044 O O . GLY A 1 136 ? -5.104 17.418 3.055 1.00 53.84 136 GLY A O 1
ATOM 1045 N N . SER A 1 137 ? -3.870 19.275 3.252 1.00 52.66 137 SER A N 1
ATOM 1046 C CA . SER A 1 137 ? -2.636 18.702 2.709 1.00 52.66 137 SER A CA 1
ATOM 1047 C C . SER A 1 137 ? -1.826 17.959 3.790 1.00 52.66 137 SER A C 1
ATOM 1049 O O . SER A 1 137 ? -1.864 18.310 4.970 1.00 52.66 137 SER A O 1
ATOM 1051 N N . GLY A 1 138 ? -1.079 16.920 3.395 1.00 57.19 138 GLY A N 1
ATOM 1052 C CA . GLY A 1 138 ? -0.139 16.186 4.265 1.00 57.19 138 GLY A CA 1
ATOM 1053 C C . GLY A 1 138 ? -0.735 15.010 5.060 1.00 57.19 138 GLY A C 1
ATOM 1054 O O . GLY A 1 138 ? -1.744 14.427 4.664 1.00 57.19 138 GLY A O 1
ATOM 1055 N N . ASN A 1 139 ? -0.108 14.666 6.196 1.00 53.09 139 ASN A N 1
ATOM 1056 C CA . ASN A 1 139 ? -0.401 13.490 7.052 1.00 53.09 139 ASN A CA 1
ATOM 1057 C C . ASN A 1 139 ? -1.792 13.505 7.729 1.00 53.09 139 ASN A C 1
ATOM 1059 O O . ASN A 1 139 ? -2.123 12.613 8.502 1.00 53.09 139 ASN A O 1
ATOM 1063 N N . HIS A 1 140 ? -2.606 14.530 7.466 1.00 57.94 140 HIS A N 1
ATOM 1064 C CA . HIS A 1 140 ? -3.999 14.637 7.919 1.00 57.94 140 HIS A CA 1
ATOM 1065 C C . HIS A 1 140 ? -5.002 14.596 6.758 1.00 57.94 140 HIS A C 1
ATOM 1067 O O . HIS A 1 140 ? -6.196 14.791 6.974 1.00 57.94 140 HIS A O 1
ATOM 1073 N N . SER A 1 141 ? -4.532 14.362 5.529 1.00 67.88 141 SER A N 1
ATOM 1074 C CA . SER A 1 141 ? -5.390 14.255 4.343 1.00 67.88 141 SER A CA 1
ATOM 1075 C C . SER A 1 141 ? -6.322 13.042 4.404 1.00 67.88 141 SER A C 1
ATOM 1077 O O . SER A 1 141 ? -7.411 13.077 3.837 1.00 67.88 141 SER A O 1
ATOM 1079 N N . HIS A 1 142 ? -5.912 11.979 5.105 1.00 79.06 142 HIS A N 1
ATOM 1080 C CA . HIS A 1 142 ? -6.659 10.729 5.219 1.00 79.06 142 HIS A CA 1
ATOM 1081 C C . HIS A 1 142 ? -6.707 10.275 6.677 1.00 79.06 142 HIS A C 1
ATOM 1083 O O . HIS A 1 142 ? -5.676 10.086 7.328 1.00 79.06 142 HIS A O 1
ATOM 1089 N N . LEU A 1 143 ? -7.922 10.110 7.189 1.00 86.94 143 LEU A N 1
ATOM 1090 C CA . LEU A 1 143 ? -8.197 9.743 8.572 1.00 86.94 143 LEU A CA 1
ATOM 1091 C C . LEU A 1 143 ? -9.060 8.485 8.574 1.00 86.94 143 LEU A C 1
ATOM 1093 O O . LEU A 1 143 ? -10.027 8.399 7.818 1.00 86.94 143 LEU A O 1
ATOM 1097 N N . LEU A 1 144 ? -8.744 7.520 9.438 1.00 88.62 144 LEU A N 1
ATOM 1098 C CA . LEU A 1 144 ? -9.713 6.477 9.767 1.00 88.62 144 LEU A CA 1
ATOM 1099 C C . LEU A 1 144 ? -10.515 6.915 10.969 1.00 88.62 144 LEU A C 1
ATOM 1101 O O . LEU A 1 144 ? -9.971 7.109 12.054 1.00 88.62 144 LEU A O 1
ATOM 1105 N N . GLN A 1 145 ? -11.815 7.033 10.762 1.00 88.75 145 GLN A N 1
ATOM 1106 C CA . GLN A 1 145 ? -12.765 7.173 11.846 1.00 88.75 145 GLN A CA 1
ATOM 1107 C C . GLN A 1 145 ? -13.038 5.782 12.388 1.00 88.75 145 GLN A C 1
ATOM 1109 O O . GLN A 1 145 ? -13.479 4.905 11.643 1.00 88.75 145 GLN A O 1
ATOM 1114 N N . VAL A 1 146 ? -12.743 5.569 13.667 1.00 89.81 146 VAL A N 1
ATOM 1115 C CA . VAL A 1 146 ? -12.940 4.287 14.345 1.00 89.81 146 VAL A CA 1
ATOM 1116 C C . VAL A 1 146 ? -14.065 4.393 15.365 1.00 89.81 146 VAL A C 1
ATOM 1118 O O . VAL A 1 146 ? -14.215 5.398 16.054 1.00 89.81 146 VAL A O 1
ATOM 1121 N N . ALA A 1 147 ? -14.868 3.343 15.480 1.00 88.06 147 ALA A N 1
ATOM 1122 C CA . ALA A 1 147 ? -15.962 3.271 16.439 1.00 88.06 147 ALA A CA 1
ATOM 1123 C C . ALA A 1 147 ? -16.020 1.893 17.096 1.00 88.06 147 ALA A C 1
ATOM 1125 O O . ALA A 1 147 ? -15.552 0.902 16.532 1.00 88.06 147 ALA A O 1
ATOM 1126 N N . LEU A 1 148 ? -16.632 1.839 18.285 1.00 86.81 148 LEU A N 1
ATOM 1127 C CA . LEU A 1 148 ? -16.749 0.620 19.097 1.00 86.81 148 LEU A CA 1
ATOM 1128 C C . LEU A 1 148 ? -15.380 -0.016 19.402 1.00 86.81 148 LEU A C 1
ATOM 1130 O O . LEU A 1 148 ? -15.248 -1.235 19.458 1.00 86.81 148 LEU A O 1
ATOM 1134 N N . VAL A 1 149 ? -14.352 0.821 19.567 1.00 87.38 149 VAL A N 1
ATOM 1135 C CA . VAL A 1 149 ? -13.012 0.384 19.965 1.00 87.38 149 VAL A CA 1
ATOM 1136 C C . VAL A 1 149 ? -13.066 -0.124 21.415 1.00 87.38 149 VAL A C 1
ATOM 1138 O O . VAL A 1 149 ? -13.642 0.571 22.251 1.00 87.38 149 VAL A O 1
ATOM 1141 N N . PRO A 1 150 ? -12.486 -1.298 21.738 1.00 87.06 150 PRO A N 1
ATOM 1142 C CA . PRO A 1 150 ? -12.463 -1.810 23.106 1.00 87.06 150 PRO A CA 1
ATOM 1143 C C . PRO A 1 150 ? -11.743 -0.873 24.084 1.00 87.06 150 PRO A C 1
ATOM 1145 O O . PRO A 1 150 ? -10.738 -0.246 23.738 1.00 87.06 150 PRO A O 1
ATOM 1148 N N . ASP A 1 151 ? -12.222 -0.832 25.327 1.00 84.62 151 ASP A N 1
ATOM 1149 C CA . ASP A 1 151 ? -11.627 -0.010 26.381 1.00 84.62 151 ASP A CA 1
ATOM 1150 C C . ASP A 1 151 ? -10.146 -0.354 26.605 1.00 84.62 151 ASP A C 1
ATOM 1152 O O . ASP A 1 151 ? -9.744 -1.518 26.636 1.00 84.62 151 ASP A O 1
ATOM 1156 N N . GLY A 1 152 ? -9.321 0.681 26.775 1.00 84.88 152 GLY A N 1
ATOM 1157 C CA . GLY A 1 152 ? -7.878 0.543 26.989 1.00 84.88 152 GLY A CA 1
ATOM 1158 C C . GLY A 1 152 ? -7.042 0.391 25.714 1.00 84.88 152 GLY A C 1
ATOM 1159 O O . GLY A 1 152 ? -5.814 0.421 25.798 1.00 84.88 152 GLY A O 1
ATOM 1160 N N . VAL A 1 153 ? -7.661 0.289 24.533 1.00 87.06 153 VAL A N 1
ATOM 1161 C CA . VAL A 1 153 ? -6.939 0.295 23.253 1.00 87.06 153 VAL A CA 1
ATOM 1162 C C . VAL A 1 153 ? -6.619 1.732 22.848 1.00 87.06 153 VAL A C 1
ATOM 1164 O O . VAL A 1 153 ? -7.506 2.526 22.545 1.00 87.06 153 VAL A O 1
ATOM 1167 N N . THR A 1 154 ? -5.330 2.065 22.816 1.00 89.94 154 THR A N 1
ATOM 1168 C CA . THR A 1 154 ? -4.833 3.400 22.439 1.00 89.94 154 THR A CA 1
ATOM 1169 C C . THR A 1 154 ? -4.175 3.434 21.062 1.00 89.94 154 THR A C 1
ATOM 1171 O O . THR A 1 154 ? -3.891 4.514 20.545 1.00 89.94 154 THR A O 1
ATOM 1174 N N . SER A 1 155 ? -3.949 2.275 20.442 1.00 91.44 155 SER A N 1
ATOM 1175 C CA . SER A 1 155 ? -3.363 2.155 19.111 1.00 91.44 155 SER A CA 1
ATOM 1176 C C . SER A 1 155 ? -3.968 1.001 18.320 1.00 91.44 155 SER A C 1
ATOM 1178 O O . SER A 1 155 ? -4.442 0.004 18.871 1.00 91.44 155 SER A O 1
ATOM 1180 N N . VAL A 1 156 ? -3.944 1.148 17.000 1.00 92.00 156 VAL A N 1
ATOM 1181 C CA . VAL A 1 156 ? -4.374 0.132 16.042 1.00 92.00 156 VAL A CA 1
ATOM 1182 C C . VAL A 1 156 ? -3.229 -0.236 15.118 1.00 92.00 156 VAL A C 1
ATOM 1184 O O . VAL A 1 156 ? -2.359 0.582 14.820 1.00 92.00 156 VAL A O 1
ATOM 1187 N N . LEU A 1 157 ? -3.254 -1.473 14.645 1.00 92.69 157 LEU A N 1
ATOM 1188 C CA . LEU A 1 157 ? -2.455 -1.918 13.520 1.00 92.69 157 LEU A CA 1
ATOM 1189 C C . LEU A 1 157 ? -3.279 -1.745 12.250 1.00 92.69 157 LEU A C 1
ATOM 1191 O O . LEU A 1 157 ? -4.363 -2.313 12.129 1.00 92.69 157 LEU A O 1
ATOM 1195 N N . VAL A 1 158 ? -2.757 -0.965 11.314 1.00 91.69 158 VAL A N 1
ATOM 1196 C CA . VAL A 1 158 ? -3.346 -0.736 9.999 1.00 91.69 158 VAL A CA 1
ATOM 1197 C C . VAL A 1 158 ? -2.467 -1.416 8.962 1.00 91.69 158 VAL A C 1
ATOM 1199 O O . VAL A 1 158 ? -1.311 -1.040 8.782 1.00 91.69 158 VAL A O 1
ATOM 1202 N N . LYS A 1 159 ? -3.015 -2.417 8.278 1.00 91.06 159 LYS A N 1
ATOM 1203 C CA . LYS A 1 159 ? -2.398 -3.044 7.111 1.00 91.06 159 LYS A CA 1
ATOM 1204 C C . LYS A 1 159 ? -2.944 -2.363 5.867 1.00 91.06 159 LYS A C 1
ATOM 1206 O O . LYS A 1 159 ? -4.132 -2.493 5.568 1.00 91.06 159 LYS A O 1
ATOM 1211 N N . MET A 1 160 ? -2.098 -1.635 5.152 1.00 90.69 160 MET A N 1
ATOM 1212 C CA . MET A 1 160 ? -2.519 -0.877 3.974 1.00 90.69 160 MET A CA 1
ATOM 1213 C C . MET A 1 160 ? -1.479 -0.909 2.866 1.00 90.69 160 MET A C 1
ATOM 1215 O O . MET A 1 160 ? -0.284 -1.066 3.120 1.00 90.69 160 MET A O 1
ATOM 1219 N N . ILE A 1 161 ? -1.956 -0.771 1.633 1.00 90.44 161 ILE A N 1
ATOM 1220 C CA . ILE A 1 161 ? -1.105 -0.702 0.452 1.00 90.44 161 ILE A CA 1
ATOM 1221 C C . ILE A 1 161 ? -0.455 0.673 0.404 1.00 90.44 161 ILE A C 1
ATOM 1223 O O . ILE A 1 161 ? -1.132 1.705 0.436 1.00 90.44 161 ILE A O 1
ATOM 1227 N N . VAL A 1 162 ? 0.870 0.659 0.318 1.00 87.69 162 VAL A N 1
ATOM 1228 C CA . VAL A 1 162 ? 1.692 1.864 0.348 1.00 87.69 162 VAL A CA 1
ATOM 1229 C C . VAL A 1 162 ? 1.824 2.430 -1.061 1.00 87.69 162 VAL A C 1
ATOM 1231 O O . VAL A 1 162 ? 2.250 1.692 -1.954 1.00 87.69 162 VAL A O 1
ATOM 1234 N N . PRO A 1 163 ? 1.478 3.708 -1.287 1.00 87.00 163 PRO A N 1
ATOM 1235 C CA . PRO A 1 163 ? 1.781 4.383 -2.539 1.00 87.00 163 PRO A CA 1
ATOM 1236 C C . PRO A 1 163 ? 3.287 4.428 -2.791 1.00 87.00 163 PRO A C 1
ATOM 1238 O O . PRO A 1 163 ? 4.075 4.673 -1.877 1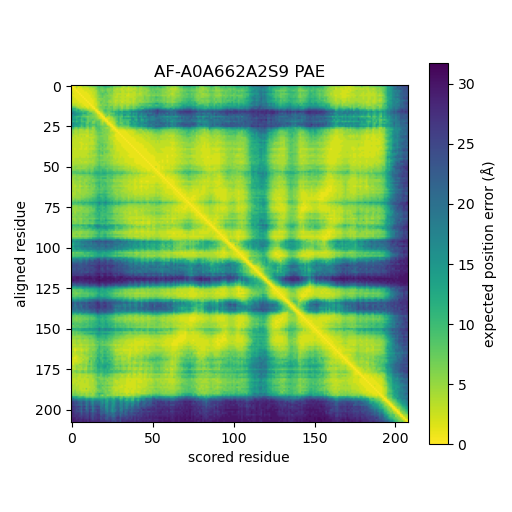.00 87.00 163 PRO A O 1
ATOM 1241 N N . PHE A 1 164 ? 3.695 4.218 -4.038 1.00 88.25 164 PHE A N 1
ATOM 1242 C CA . PHE A 1 164 ? 5.108 4.164 -4.416 1.00 88.25 164 PHE A CA 1
ATOM 1243 C C . PHE A 1 164 ? 5.875 5.467 -4.119 1.00 88.25 164 PHE A C 1
ATOM 1245 O O . PHE A 1 164 ? 7.051 5.450 -3.748 1.00 88.25 164 PHE A O 1
ATOM 1252 N N . ASP A 1 165 ? 5.211 6.609 -4.268 1.00 86.06 165 ASP A N 1
ATOM 1253 C CA . ASP A 1 165 ? 5.732 7.946 -3.979 1.00 86.06 165 ASP A CA 1
ATOM 1254 C C . ASP A 1 165 ? 5.994 8.159 -2.483 1.00 86.06 165 ASP A C 1
ATOM 1256 O O . ASP A 1 165 ? 6.987 8.791 -2.129 1.00 86.06 165 ASP A O 1
ATOM 1260 N N . ALA A 1 166 ? 5.176 7.561 -1.613 1.00 83.69 166 ALA A N 1
ATOM 1261 C CA . ALA A 1 166 ? 5.328 7.643 -0.162 1.00 83.69 166 ALA A CA 1
ATOM 1262 C C . ALA A 1 166 ? 6.438 6.734 0.403 1.00 83.69 166 ALA A C 1
ATOM 1264 O O . ALA A 1 166 ? 6.817 6.880 1.568 1.00 83.69 166 ALA A O 1
ATOM 1265 N N . VAL A 1 167 ? 6.965 5.792 -0.389 1.00 84.56 167 VAL A N 1
ATOM 1266 C CA . VAL A 1 167 ? 8.084 4.939 0.034 1.00 84.56 167 VAL A CA 1
ATOM 1267 C C . VAL A 1 167 ? 9.404 5.704 -0.072 1.00 84.56 167 VAL A C 1
ATOM 1269 O O . VAL A 1 167 ? 9.714 6.274 -1.116 1.00 84.56 167 VAL A O 1
ATOM 1272 N N . ASP A 1 168 ? 10.204 5.671 0.993 1.00 85.12 168 ASP A N 1
ATOM 1273 C CA . ASP A 1 168 ? 11.566 6.214 0.997 1.00 85.12 168 ASP A CA 1
ATOM 1274 C C . ASP A 1 168 ? 12.475 5.488 -0.014 1.00 85.12 168 ASP A C 1
ATOM 1276 O O . ASP A 1 168 ? 12.365 4.276 -0.212 1.00 85.12 168 ASP A O 1
ATOM 1280 N N . ASP A 1 169 ? 13.406 6.208 -0.640 1.00 81.19 169 ASP A N 1
ATOM 1281 C CA . ASP A 1 169 ? 14.263 5.663 -1.703 1.00 81.19 169 ASP A CA 1
ATOM 1282 C C . ASP A 1 169 ? 15.131 4.481 -1.239 1.00 81.19 169 ASP A C 1
ATOM 1284 O O . ASP A 1 169 ? 15.420 3.557 -2.013 1.00 81.19 169 ASP A O 1
ATOM 1288 N N . PHE A 1 170 ? 15.505 4.462 0.043 1.00 84.12 170 PHE A N 1
ATOM 1289 C CA . PHE A 1 170 ? 16.299 3.394 0.645 1.00 84.12 170 PHE A CA 1
ATOM 1290 C C . PHE A 1 170 ? 15.443 2.313 1.307 1.00 84.12 170 PHE A C 1
ATOM 1292 O O . PHE A 1 170 ? 15.969 1.251 1.669 1.00 84.12 170 PHE A O 1
ATOM 1299 N N . ALA A 1 171 ? 14.136 2.544 1.446 1.00 80.88 171 ALA A N 1
ATOM 1300 C CA . ALA A 1 171 ? 13.220 1.553 1.973 1.00 80.88 171 ALA A CA 1
ATOM 1301 C C . ALA A 1 171 ? 13.027 0.391 0.991 1.00 80.88 171 ALA A C 1
ATOM 1303 O O . ALA A 1 171 ? 13.198 0.484 -0.230 1.00 80.88 171 ALA A O 1
ATOM 1304 N N . THR A 1 172 ? 12.697 -0.764 1.567 1.00 80.94 172 THR A N 1
ATOM 1305 C CA . THR A 1 172 ? 12.412 -1.966 0.789 1.00 80.94 172 THR A CA 1
ATOM 1306 C C . THR A 1 172 ? 10.967 -1.925 0.326 1.00 80.94 172 THR A C 1
ATOM 1308 O O . THR A 1 172 ? 10.057 -1.840 1.144 1.00 80.94 172 THR A O 1
ATOM 1311 N N . ILE A 1 173 ? 10.774 -2.041 -0.983 1.00 79.75 173 ILE A N 1
ATOM 1312 C CA . ILE A 1 173 ? 9.480 -2.302 -1.598 1.00 79.75 173 ILE A CA 1
ATOM 1313 C C . ILE A 1 173 ? 9.344 -3.812 -1.779 1.00 79.75 173 ILE A C 1
ATOM 1315 O O . ILE A 1 173 ? 10.242 -4.492 -2.307 1.00 79.75 173 ILE A O 1
ATOM 1319 N N . SER A 1 174 ? 8.210 -4.328 -1.321 1.00 79.31 174 SER A N 1
ATOM 1320 C CA . SER A 1 174 ? 7.757 -5.681 -1.608 1.00 79.31 174 SER A CA 1
ATOM 1321 C C . SER A 1 174 ? 7.077 -5.672 -2.971 1.00 79.31 174 SER A C 1
ATOM 1323 O O . SER A 1 174 ? 6.001 -5.108 -3.130 1.00 79.31 174 SER A O 1
ATOM 1325 N N . ILE A 1 175 ? 7.740 -6.255 -3.967 1.00 81.31 175 ILE A N 1
ATOM 1326 C CA . ILE A 1 175 ? 7.176 -6.472 -5.299 1.00 81.31 175 ILE A CA 1
ATOM 1327 C C . ILE A 1 175 ? 7.099 -7.989 -5.468 1.00 81.31 175 ILE A C 1
ATOM 1329 O O . ILE A 1 175 ? 8.127 -8.652 -5.299 1.00 81.31 175 ILE A O 1
ATOM 1333 N N . PRO A 1 176 ? 5.913 -8.565 -5.723 1.00 83.38 176 PRO A N 1
ATOM 1334 C CA . PRO A 1 176 ? 5.788 -9.990 -5.986 1.00 83.38 176 PRO A CA 1
ATOM 1335 C C . PRO A 1 176 ? 6.595 -10.397 -7.217 1.00 83.38 176 PRO A C 1
ATOM 1337 O O . PRO A 1 176 ? 6.633 -9.670 -8.213 1.00 83.38 176 PRO A O 1
ATOM 1340 N N . ALA A 1 177 ? 7.169 -11.597 -7.169 1.00 80.00 177 ALA A N 1
ATOM 1341 C CA . ALA A 1 177 ? 7.961 -12.127 -8.269 1.00 80.00 177 ALA A CA 1
ATOM 1342 C C . ALA A 1 177 ? 7.160 -12.154 -9.583 1.00 80.00 177 ALA A C 1
ATOM 1344 O O . ALA A 1 177 ? 6.015 -12.606 -9.629 1.00 80.00 177 ALA A O 1
ATOM 1345 N N . GLY A 1 178 ? 7.780 -11.679 -10.661 1.00 80.06 178 GLY A N 1
ATOM 1346 C CA . GLY A 1 178 ? 7.184 -11.600 -11.994 1.00 80.06 178 GLY A CA 1
ATOM 1347 C C . GLY A 1 178 ? 6.406 -10.309 -12.254 1.00 80.06 178 GLY A C 1
ATOM 1348 O O . GLY A 1 178 ? 6.104 -10.013 -13.411 1.00 80.06 178 GLY A O 1
ATOM 1349 N N . LYS A 1 179 ? 6.118 -9.507 -11.220 1.00 84.88 179 LYS A N 1
ATOM 1350 C CA . LYS A 1 179 ? 5.487 -8.188 -11.369 1.00 84.88 179 LYS A CA 1
ATOM 1351 C C . LYS A 1 179 ? 6.522 -7.083 -11.618 1.00 84.88 179 LYS A C 1
ATOM 1353 O O . LYS A 1 179 ? 6.158 -6.031 -12.129 1.00 84.88 179 LYS A O 1
ATOM 1358 N N . GLU A 1 180 ? 7.811 -7.327 -11.364 1.00 82.69 180 GLU A N 1
ATOM 1359 C CA . GLU A 1 180 ? 8.891 -6.370 -11.650 1.00 82.69 180 GLU A CA 1
ATOM 1360 C C . GLU A 1 180 ? 8.967 -6.042 -13.143 1.00 82.69 180 GLU A C 1
ATOM 1362 O O . GLU A 1 180 ? 9.024 -4.876 -13.525 1.00 82.69 180 GLU A O 1
ATOM 1367 N N . LYS A 1 181 ? 8.894 -7.070 -13.999 1.00 83.75 181 LYS A N 1
ATOM 1368 C CA . LYS A 1 181 ? 8.874 -6.879 -15.452 1.00 83.75 181 LYS A CA 1
ATOM 1369 C C . LYS A 1 181 ? 7.637 -6.095 -15.899 1.00 83.75 181 LYS A C 1
ATOM 1371 O O . LYS A 1 181 ? 7.757 -5.219 -16.742 1.00 83.75 181 LYS A O 1
ATOM 1376 N N . GLN A 1 182 ? 6.476 -6.365 -15.298 1.00 86.38 182 GLN A N 1
ATOM 1377 C CA . GLN A 1 182 ? 5.238 -5.642 -15.614 1.00 86.38 182 GLN A CA 1
ATOM 1378 C C . GLN A 1 182 ? 5.346 -4.149 -15.281 1.00 86.38 182 GLN A C 1
ATOM 1380 O O . GLN A 1 182 ? 4.865 -3.322 -16.049 1.00 86.38 182 GLN A O 1
ATOM 1385 N N . LEU A 1 183 ? 6.017 -3.801 -14.177 1.00 86.31 183 LEU A N 1
ATOM 1386 C CA . LEU A 1 183 ? 6.288 -2.406 -13.825 1.00 86.31 183 LEU A CA 1
ATOM 1387 C C . LEU A 1 183 ? 7.204 -1.736 -14.852 1.00 86.31 183 LEU A C 1
ATOM 1389 O O . LEU A 1 183 ? 6.904 -0.633 -15.299 1.00 86.31 183 LEU A O 1
ATOM 1393 N N . ILE A 1 184 ? 8.291 -2.403 -15.252 1.00 84.69 184 ILE A N 1
ATOM 1394 C CA . ILE A 1 184 ? 9.234 -1.871 -16.249 1.00 84.69 184 ILE A CA 1
ATOM 1395 C C . ILE A 1 184 ? 8.531 -1.672 -17.599 1.00 84.69 184 ILE A C 1
ATOM 1397 O O . ILE A 1 184 ? 8.588 -0.581 -18.165 1.00 84.69 184 ILE A O 1
ATOM 1401 N N . ASP A 1 185 ? 7.820 -2.693 -18.082 1.00 85.94 185 ASP A N 1
ATOM 1402 C CA . ASP A 1 185 ? 7.086 -2.648 -19.350 1.00 85.94 185 ASP A CA 1
ATOM 1403 C C . ASP A 1 185 ? 6.016 -1.536 -19.331 1.00 85.94 185 ASP A C 1
ATOM 1405 O O . ASP A 1 185 ? 5.877 -0.791 -20.304 1.00 85.94 185 ASP A O 1
ATOM 1409 N N . GLY A 1 186 ? 5.305 -1.370 -18.207 1.00 84.81 186 GLY A N 1
ATOM 1410 C CA . GLY A 1 186 ? 4.317 -0.306 -18.012 1.00 84.81 186 GLY A CA 1
ATOM 1411 C C . GLY A 1 186 ? 4.929 1.095 -18.048 1.00 84.81 186 GLY A C 1
ATOM 1412 O O . GLY A 1 186 ? 4.402 1.986 -18.711 1.00 84.81 186 GLY A O 1
ATOM 1413 N N . VAL A 1 187 ? 6.088 1.292 -17.414 1.00 85.38 187 VAL A N 1
ATOM 1414 C CA . VAL A 1 187 ? 6.813 2.572 -17.465 1.00 85.38 187 VAL A CA 1
ATOM 1415 C C . VAL A 1 187 ? 7.237 2.907 -18.891 1.00 85.38 187 VAL A C 1
ATOM 1417 O O . VAL A 1 187 ? 7.041 4.038 -19.332 1.00 85.38 187 VAL A O 1
ATOM 1420 N N . ILE A 1 188 ? 7.774 1.936 -19.633 1.00 83.00 188 ILE A N 1
ATOM 1421 C CA . ILE A 1 188 ? 8.172 2.135 -21.032 1.00 83.00 188 ILE A CA 1
ATOM 1422 C C . ILE A 1 188 ? 6.953 2.497 -21.887 1.00 83.00 188 ILE A C 1
ATOM 1424 O O . ILE A 1 188 ? 7.035 3.424 -22.692 1.00 83.00 188 ILE A O 1
ATOM 1428 N N . ALA A 1 189 ? 5.816 1.819 -21.702 1.00 84.19 189 ALA A N 1
ATOM 1429 C CA . ALA A 1 189 ? 4.579 2.144 -22.411 1.00 84.19 189 ALA A CA 1
ATOM 1430 C C . ALA A 1 189 ? 4.133 3.593 -22.141 1.00 84.19 189 ALA A C 1
ATOM 1432 O O . ALA A 1 189 ? 3.931 4.357 -23.085 1.00 84.19 189 ALA A O 1
ATOM 1433 N N . LEU A 1 190 ? 4.100 4.006 -20.869 1.00 84.44 190 LEU A N 1
ATOM 1434 C CA . LEU A 1 190 ? 3.735 5.369 -20.471 1.00 84.44 190 LEU A CA 1
ATOM 1435 C C . LEU A 1 190 ? 4.702 6.434 -21.013 1.00 84.44 190 LEU A C 1
ATOM 1437 O O . LEU A 1 190 ? 4.291 7.556 -21.310 1.00 84.44 190 LEU A O 1
ATOM 1441 N N . MET A 1 191 ? 5.991 6.110 -21.158 1.00 80.19 191 MET A N 1
ATOM 1442 C CA . MET A 1 191 ? 6.958 7.019 -21.780 1.00 80.19 191 MET A CA 1
ATOM 1443 C C . MET A 1 191 ? 6.691 7.213 -23.274 1.00 80.19 191 MET A C 1
ATOM 1445 O O . MET A 1 191 ? 6.839 8.327 -23.770 1.00 80.19 191 MET A O 1
ATOM 1449 N N . ARG A 1 192 ? 6.282 6.155 -23.985 1.00 77.50 192 ARG A N 1
ATOM 1450 C CA . ARG A 1 192 ? 6.002 6.203 -25.432 1.00 77.50 192 ARG A CA 1
ATOM 1451 C C . ARG A 1 192 ? 4.685 6.891 -25.768 1.00 77.50 192 ARG A C 1
ATOM 1453 O O . ARG A 1 192 ? 4.553 7.445 -26.854 1.00 77.50 192 ARG A O 1
ATOM 1460 N N . GLU A 1 193 ? 3.722 6.865 -24.850 1.00 77.75 193 GLU A N 1
ATOM 1461 C CA . GLU A 1 193 ? 2.448 7.574 -25.006 1.00 77.75 193 GLU A CA 1
ATOM 1462 C C . GLU A 1 193 ? 2.575 9.092 -24.820 1.00 77.75 193 GLU A C 1
ATOM 1464 O O . GLU A 1 193 ? 1.709 9.840 -25.282 1.00 77.75 193 GLU A O 1
ATOM 1469 N N . LYS A 1 194 ? 3.650 9.582 -24.185 1.00 63.34 194 LYS A N 1
ATOM 1470 C CA . LYS A 1 194 ? 3.881 11.026 -24.096 1.00 63.34 194 LYS A CA 1
ATOM 1471 C C . LYS A 1 194 ? 4.187 11.595 -25.489 1.00 63.34 194 LYS A C 1
ATOM 1473 O O . LYS A 1 194 ? 5.087 11.088 -26.161 1.00 63.34 194 LYS A O 1
ATOM 1478 N N . PRO A 1 195 ? 3.506 12.678 -25.913 1.00 54.97 195 PRO A N 1
ATOM 1479 C CA . PRO A 1 195 ? 3.904 13.408 -27.108 1.00 54.97 195 PRO A CA 1
ATOM 1480 C C . PRO A 1 195 ? 5.377 13.818 -26.979 1.00 54.97 195 PRO A C 1
ATOM 1482 O O . PRO A 1 195 ? 5.799 14.171 -25.871 1.00 54.97 195 PRO A O 1
ATOM 1485 N N . PRO A 1 196 ? 6.165 13.773 -28.067 1.00 56.09 196 PRO A N 1
ATOM 1486 C CA . PRO A 1 196 ? 7.539 14.256 -28.028 1.00 56.09 196 PRO A CA 1
ATOM 1487 C C . PRO A 1 196 ? 7.557 15.690 -27.486 1.00 56.09 196 PRO A C 1
ATOM 1489 O O . PRO A 1 196 ? 6.687 16.486 -27.842 1.00 56.09 196 PRO A O 1
ATOM 1492 N N . GLU A 1 197 ? 8.519 16.001 -26.608 1.00 53.50 197 GLU A N 1
ATOM 1493 C CA . GLU A 1 197 ? 8.692 17.363 -26.096 1.00 53.50 197 GLU A CA 1
ATOM 1494 C C . GLU A 1 197 ? 8.744 18.346 -27.266 1.00 53.50 197 GLU A C 1
ATOM 1496 O O . GLU A 1 197 ? 9.458 18.122 -28.252 1.00 53.50 197 GLU A O 1
ATOM 1501 N N . ASP A 1 198 ? 7.970 19.426 -27.158 1.00 45.44 198 ASP A N 1
ATOM 1502 C CA . ASP A 1 198 ? 7.998 20.488 -28.147 1.00 45.44 198 ASP A CA 1
ATOM 1503 C C . ASP A 1 198 ? 9.350 21.201 -28.065 1.00 45.44 198 ASP A C 1
ATOM 1505 O O . ASP A 1 198 ? 9.615 22.040 -27.204 1.00 45.44 198 ASP A O 1
ATOM 1509 N N . THR A 1 199 ? 10.254 20.792 -28.947 1.00 54.72 199 THR A N 1
ATOM 1510 C CA . THR A 1 199 ? 11.581 21.395 -29.090 1.00 54.72 199 THR A CA 1
ATOM 1511 C C . THR A 1 199 ? 11.533 22.729 -29.843 1.00 54.72 199 THR A C 1
ATOM 1513 O O . THR A 1 199 ? 12.569 23.385 -29.993 1.00 54.72 199 THR A O 1
ATOM 1516 N N . VAL A 1 200 ? 10.356 23.161 -30.316 1.00 53.69 200 VAL A N 1
ATOM 1517 C CA . VAL A 1 200 ? 10.185 24.433 -31.014 1.00 53.69 200 VAL A CA 1
ATOM 1518 C C . VAL A 1 200 ? 10.014 25.555 -29.992 1.00 53.69 200 VAL A C 1
ATOM 1520 O O . VAL A 1 200 ? 9.073 25.621 -29.212 1.00 53.69 200 VAL A O 1
ATOM 1523 N N . ASN A 1 201 ? 10.961 26.493 -29.994 1.00 54.41 201 ASN A N 1
ATOM 1524 C CA . ASN A 1 201 ? 10.849 27.709 -29.197 1.00 54.41 201 ASN A CA 1
ATOM 1525 C C . ASN A 1 201 ? 9.881 28.694 -29.878 1.00 54.41 201 ASN A C 1
ATOM 1527 O O . ASN A 1 201 ? 10.301 29.532 -30.683 1.00 54.41 201 ASN A O 1
ATOM 1531 N N . ASP A 1 202 ? 8.601 28.619 -29.519 1.00 62.88 202 ASP A N 1
ATOM 1532 C CA . ASP A 1 202 ? 7.520 29.475 -30.036 1.00 62.88 202 ASP A CA 1
ATOM 1533 C C . ASP A 1 202 ? 7.753 30.983 -29.846 1.00 62.88 202 ASP A C 1
ATOM 1535 O O . ASP A 1 202 ? 7.175 31.808 -30.561 1.00 62.88 202 ASP A O 1
ATOM 1539 N N . ASN A 1 203 ? 8.656 31.385 -28.943 1.00 58.28 203 ASN A N 1
ATOM 1540 C CA . ASN A 1 203 ? 9.012 32.795 -28.772 1.00 58.28 203 ASN A CA 1
ATOM 1541 C C . ASN A 1 203 ? 9.865 33.353 -29.925 1.00 58.28 203 ASN A C 1
ATOM 1543 O O . ASN A 1 203 ? 9.911 34.571 -30.096 1.00 58.28 203 ASN A O 1
ATOM 1547 N N . LYS A 1 204 ? 10.513 32.509 -30.745 1.00 52.88 204 LYS A N 1
ATOM 1548 C CA . LYS A 1 204 ? 11.229 32.962 -31.955 1.00 52.88 204 LYS A CA 1
ATOM 1549 C C . LYS A 1 204 ? 10.326 33.085 -33.184 1.00 52.88 204 LYS A C 1
ATOM 1551 O O . LYS A 1 204 ? 10.644 33.864 -34.077 1.00 52.88 204 LYS A O 1
ATOM 1556 N N . ALA A 1 205 ? 9.201 32.371 -33.226 1.00 52.44 205 ALA A N 1
ATOM 1557 C CA . ALA A 1 205 ? 8.278 32.395 -34.363 1.00 52.44 205 ALA A CA 1
ATOM 1558 C C . ALA A 1 205 ? 7.436 33.686 -34.444 1.00 52.44 205 ALA A C 1
ATOM 1560 O O . ALA A 1 205 ? 6.888 33.996 -35.495 1.00 52.44 205 ALA A O 1
ATOM 1561 N N . ARG A 1 206 ? 7.357 34.469 -33.357 1.00 51.06 206 ARG A N 1
ATOM 1562 C CA . ARG A 1 206 ? 6.614 35.745 -33.295 1.00 51.06 206 ARG A CA 1
ATOM 1563 C C . ARG A 1 206 ? 7.445 36.998 -33.619 1.00 51.06 206 ARG A C 1
ATOM 1565 O O . ARG A 1 206 ? 6.952 38.102 -33.416 1.00 51.06 206 ARG A O 1
ATOM 1572 N N . GLN A 1 207 ? 8.693 36.852 -34.075 1.00 46.88 207 GLN A N 1
ATOM 1573 C CA . GLN A 1 207 ? 9.590 37.980 -34.390 1.00 46.88 207 GLN A CA 1
ATOM 1574 C C . GLN A 1 207 ? 9.853 38.190 -35.897 1.00 46.88 207 GLN A C 1
ATOM 1576 O O . GLN A 1 207 ? 10.867 38.792 -36.248 1.00 46.88 207 GLN A O 1
ATOM 1581 N N . GLN A 1 208 ? 8.967 37.730 -36.787 1.00 41.69 208 GLN A N 1
ATOM 1582 C CA . GLN A 1 208 ? 9.012 38.072 -38.220 1.00 41.69 208 GLN A CA 1
ATOM 1583 C C . GLN A 1 208 ? 7.761 38.825 -38.656 1.00 41.69 208 GLN A C 1
ATOM 1585 O O . GLN A 1 208 ? 6.659 38.417 -38.228 1.00 41.69 208 GLN A O 1
#

Mean predicted aligned error: 10.47 Å

Solvent-accessible surface area (backbone atoms only — not comparable to full-atom values): 12064 Å² total; per-residue (Å²): 89,39,44,46,58,54,54,49,50,50,51,46,43,32,68,71,68,80,34,59,83,94,60,43,86,73,72,56,70,69,58,51,53,55,38,43,34,52,24,46,50,53,52,52,50,50,41,50,54,51,13,62,75,70,75,42,63,69,68,50,55,57,49,39,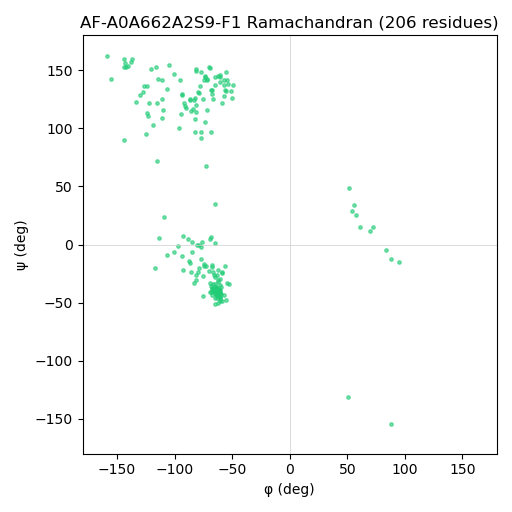50,80,42,81,40,57,54,53,93,52,29,33,63,33,85,56,66,55,39,92,40,79,94,58,57,14,51,76,44,41,21,55,48,90,42,78,86,59,57,40,41,82,46,64,88,69,46,60,65,56,54,72,68,48,95,58,102,67,77,79,76,65,29,31,34,34,84,43,80,41,99,49,83,66,51,59,23,30,31,34,45,49,42,64,70,63,88,91,66,55,39,31,26,38,30,27,30,64,40,64,79,79,51,54,55,83,40,74,44,64,70,59,89,77,48,62,60,54,35,50,54,40,29,54,51,58,58,69,70,47,74,79,79,82,84,70,65,67,81,65,73,75,74,120